Protein AF-A0A383CRP7-F1 (afdb_monomer_lite)

Secondary structure (DSSP, 8-state):
-TTT-HHHHHHHHHHTT--TT-TTHHHHHHHHHHHHHGGGHHHHTEEEEEEEGGGGGGHHHHHHHHHHHHT--HHHHHHHHHHHHHIIIIIEESS-EEEEEEEEEETTS-EEEEEEEEETTTTEEEEEEEEGGG-S-SSSS--SEEE-S---S--EETTSGGGHHHHHHHHHHHHS-HHHHHHHHHH----SSSS--GGG--HHHHHHHHHHHTTS---SHHHHHHSTT--HHHHHHH-

Organism: NCBI:txid408172

Structure (mmCIF, N/CA/C/O backbone):
data_AF-A0A383CRP7-F1
#
_entry.id   AF-A0A383CRP7-F1
#
loop_
_atom_site.group_PDB
_atom_site.id
_atom_site.type_symbol
_atom_site.label_atom_id
_atom_site.label_alt_id
_atom_site.label_comp_id
_atom_site.label_asym_id
_atom_site.label_entity_id
_atom_site.label_seq_id
_atom_site.pdbx_PDB_ins_code
_atom_site.Cartn_x
_atom_site.Cartn_y
_atom_site.Cartn_z
_atom_site.occupancy
_atom_site.B_iso_or_equiv
_atom_site.auth_seq_id
_atom_site.auth_comp_id
_atom_site.auth_asym_id
_atom_site.auth_atom_id
_atom_site.pdbx_PDB_model_num
ATOM 1 N N . THR A 1 1 ? -13.580 6.942 7.558 1.00 66.12 1 THR A N 1
ATOM 2 C CA . THR A 1 1 ? -13.333 8.342 7.141 1.00 66.12 1 THR A CA 1
ATOM 3 C C . THR A 1 1 ? -12.353 9.116 8.023 1.00 66.12 1 THR A C 1
ATOM 5 O O . THR A 1 1 ? -11.411 9.675 7.485 1.00 66.12 1 THR A O 1
ATOM 8 N N . ARG A 1 2 ? -12.503 9.197 9.358 1.00 89.88 2 ARG A N 1
ATOM 9 C CA . ARG A 1 2 ? -11.605 10.048 10.184 1.00 89.88 2 ARG A CA 1
ATOM 10 C C . ARG A 1 2 ? -10.168 9.531 10.313 1.00 89.88 2 ARG A C 1
ATOM 12 O O . ARG A 1 2 ? -9.229 10.291 10.138 1.00 89.88 2 ARG A O 1
ATOM 19 N N . MET A 1 3 ? -9.982 8.236 10.577 1.00 90.69 3 MET A N 1
ATOM 20 C CA . MET A 1 3 ? -8.638 7.646 10.721 1.00 90.69 3 MET A CA 1
ATOM 21 C C . MET A 1 3 ? -7.833 7.649 9.409 1.00 90.69 3 MET A C 1
ATOM 23 O O . MET A 1 3 ? -6.605 7.622 9.437 1.00 90.69 3 MET A O 1
ATOM 27 N N . SER A 1 4 ? -8.516 7.674 8.263 1.00 92.25 4 SER A N 1
ATOM 28 C CA . SER A 1 4 ? -7.892 7.756 6.940 1.00 92.25 4 SER A CA 1
ATOM 29 C C . SER A 1 4 ? -7.471 9.176 6.561 1.00 92.25 4 SER A C 1
ATOM 31 O O . SER A 1 4 ? -6.706 9.332 5.617 1.00 92.25 4 SER A O 1
ATOM 33 N N . ASP A 1 5 ? -7.938 10.200 7.277 1.00 93.56 5 ASP A N 1
ATOM 34 C CA . ASP A 1 5 ? -7.481 11.574 7.087 1.00 93.56 5 ASP A CA 1
ATOM 35 C C . ASP A 1 5 ? -6.139 11.773 7.820 1.00 93.56 5 ASP A C 1
ATOM 37 O O . ASP A 1 5 ? -6.065 11.589 9.045 1.00 93.56 5 A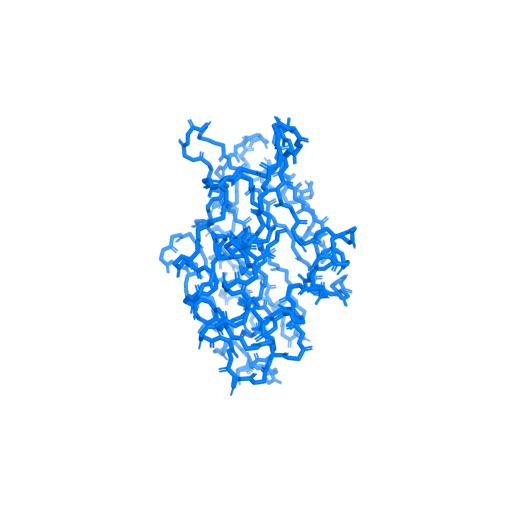SP A O 1
ATOM 41 N N . PRO A 1 6 ? -5.056 12.132 7.108 1.00 91.94 6 PRO A N 1
ATOM 42 C CA . PRO A 1 6 ? -3.750 12.267 7.736 1.00 91.94 6 PRO A CA 1
ATOM 43 C C . PRO A 1 6 ? -3.678 13.379 8.789 1.00 91.94 6 PRO A C 1
ATOM 45 O O . PRO A 1 6 ? -2.978 13.205 9.788 1.00 91.94 6 PRO A O 1
ATOM 48 N N . SER A 1 7 ? -4.390 14.491 8.590 1.00 92.00 7 SER A N 1
ATOM 49 C CA . SER A 1 7 ? -4.406 15.641 9.500 1.00 92.00 7 SER A CA 1
ATOM 50 C C . SER A 1 7 ? -5.181 15.320 10.771 1.00 92.00 7 SER A C 1
ATOM 52 O O . SER A 1 7 ? -4.713 15.599 11.875 1.00 92.00 7 SER A O 1
ATOM 54 N N . TRP A 1 8 ? -6.331 14.657 10.641 1.00 94.31 8 TRP A N 1
ATOM 55 C CA . TRP A 1 8 ? -7.119 14.194 11.777 1.00 94.31 8 TRP A CA 1
ATOM 56 C C . TRP A 1 8 ? -6.341 13.168 12.606 1.00 94.31 8 TRP A C 1
ATOM 58 O O . TRP A 1 8 ? -6.269 13.290 13.830 1.00 94.31 8 TRP A O 1
ATOM 68 N N . PHE A 1 9 ? -5.697 12.191 11.955 1.00 94.38 9 PHE A N 1
ATOM 69 C CA . PHE A 1 9 ? -4.860 11.211 12.649 1.00 94.38 9 PHE A CA 1
ATOM 70 C C . PHE A 1 9 ? -3.686 11.886 13.376 1.00 94.38 9 PHE A C 1
ATOM 72 O O . PHE A 1 9 ? -3.339 11.502 14.496 1.00 94.38 9 PHE A O 1
ATOM 79 N N . GLN A 1 10 ? -3.099 12.921 12.769 1.00 92.62 10 GLN A N 1
ATOM 80 C CA . GLN A 1 10 ? -2.031 13.695 13.393 1.00 92.62 10 GLN A CA 1
ATOM 81 C C . GLN A 1 10 ? -2.521 14.468 14.621 1.00 92.62 10 GLN A C 1
ATOM 83 O O . GLN A 1 10 ? -1.887 14.407 15.676 1.00 92.62 10 GLN A O 1
ATOM 88 N N . ALA A 1 11 ? -3.678 15.122 14.513 1.00 93.75 11 ALA A N 1
ATOM 89 C CA . ALA A 1 11 ? -4.316 15.826 15.618 1.00 93.75 11 ALA A CA 1
ATOM 90 C C . ALA A 1 11 ? -4.662 14.877 16.777 1.00 93.75 11 ALA A C 1
ATOM 92 O O . ALA A 1 11 ? -4.391 15.205 17.933 1.00 93.75 11 ALA A O 1
ATOM 93 N N . LEU A 1 12 ? -5.171 13.671 16.485 1.00 93.88 12 LEU A N 1
ATOM 94 C CA . LEU A 1 12 ? -5.392 12.631 17.496 1.00 93.88 12 LEU A CA 1
ATOM 95 C C . LEU A 1 12 ? -4.086 12.274 18.222 1.00 93.88 12 LEU A C 1
ATOM 97 O O . LEU A 1 12 ? -4.074 12.142 19.445 1.00 93.88 12 LEU A O 1
ATOM 101 N N . GLY A 1 13 ? -2.981 12.157 17.481 1.00 94.06 13 GLY A N 1
ATOM 102 C CA . GLY A 1 13 ? -1.651 11.966 18.055 1.00 94.06 13 GLY A CA 1
ATOM 103 C C . GLY A 1 13 ? -1.254 13.084 19.016 1.00 94.06 13 GLY A C 1
ATOM 104 O O . GLY A 1 13 ? -0.798 12.802 20.124 1.00 94.06 13 GLY A O 1
ATOM 105 N N . SER A 1 14 ? -1.470 14.341 18.628 1.00 93.94 14 SER A N 1
ATOM 106 C CA . SER A 1 14 ? -1.177 15.497 19.480 1.00 93.94 14 SER A CA 1
ATOM 107 C C . SER A 1 14 ? -2.020 15.540 20.749 1.00 93.94 14 SER A C 1
ATOM 109 O O . SER A 1 14 ? -1.476 15.774 21.826 1.00 93.94 14 SER A O 1
ATOM 111 N N . VAL A 1 15 ? -3.313 15.220 20.661 1.00 93.62 15 VAL A N 1
ATOM 112 C CA . VAL A 1 15 ? -4.190 15.091 21.839 1.00 93.62 15 VAL A CA 1
ATOM 113 C C . VAL A 1 15 ? -3.732 13.951 22.755 1.00 93.62 15 VAL A C 1
ATOM 115 O O . VAL A 1 15 ? -3.803 14.074 23.975 1.00 93.62 15 VAL A O 1
ATOM 118 N N . ALA A 1 16 ? -3.191 12.868 22.193 1.00 91.12 16 ALA A N 1
ATOM 119 C CA . ALA A 1 16 ? -2.603 11.764 22.950 1.00 91.12 16 ALA A CA 1
ATOM 120 C C . ALA A 1 16 ? -1.214 12.082 23.555 1.00 91.12 16 ALA A C 1
ATOM 122 O O . ALA A 1 16 ? -0.574 11.188 24.110 1.00 91.12 16 ALA A O 1
ATOM 123 N N . GLY A 1 17 ? -0.737 13.329 23.451 1.00 91.75 17 GLY A N 1
ATOM 124 C CA . GLY A 1 17 ? 0.529 13.789 24.030 1.00 91.75 17 GLY A CA 1
ATOM 125 C C . GLY A 1 17 ? 1.753 13.610 23.126 1.00 91.75 17 GLY A C 1
ATOM 126 O O . GLY A 1 17 ? 2.881 13.789 23.583 1.00 91.75 17 GLY A O 1
ATOM 127 N N . MET A 1 18 ? 1.566 13.263 21.849 1.00 93.62 18 MET A N 1
ATOM 128 C CA . MET A 1 18 ? 2.667 13.168 20.889 1.00 93.62 18 MET A CA 1
ATOM 129 C C . MET A 1 18 ? 2.994 14.531 20.270 1.00 93.62 18 MET A C 1
ATOM 131 O O . MET A 1 18 ? 2.114 15.322 19.940 1.00 93.62 18 MET A O 1
ATOM 135 N N . GLN A 1 19 ? 4.273 14.785 20.003 1.00 88.31 19 GLN A N 1
ATOM 136 C CA . GLN A 1 19 ? 4.667 15.946 19.204 1.00 88.31 19 GLN A CA 1
ATOM 137 C C . GLN A 1 19 ? 4.148 15.819 17.764 1.00 88.31 19 GLN A C 1
ATOM 139 O O . GLN A 1 19 ? 4.263 14.754 17.153 1.00 88.31 19 GLN A O 1
ATOM 144 N N . TYR A 1 20 ? 3.630 16.922 17.211 1.00 82.31 20 TYR A N 1
ATOM 145 C CA . TYR A 1 20 ? 2.991 16.946 15.890 1.00 82.31 20 TYR A CA 1
ATOM 146 C C . TYR A 1 20 ? 3.913 16.468 14.754 1.00 82.31 20 TYR A C 1
ATOM 148 O O . TYR A 1 20 ? 3.444 15.795 13.854 1.00 82.31 20 TYR A O 1
ATOM 156 N N . ASN A 1 21 ? 5.226 16.700 14.817 1.00 79.75 21 ASN A N 1
ATOM 157 C CA . ASN A 1 21 ? 6.163 16.249 13.771 1.00 79.75 21 ASN A CA 1
ATOM 158 C C . ASN A 1 21 ? 6.871 14.923 14.112 1.00 79.75 21 ASN A C 1
ATOM 160 O O . ASN A 1 21 ? 7.901 14.583 13.532 1.00 79.75 21 ASN A O 1
ATOM 164 N N . SER A 1 22 ? 6.377 14.167 15.098 1.00 84.75 22 SER A N 1
ATOM 165 C CA . SER A 1 22 ? 7.034 12.926 15.505 1.00 84.75 22 SER A CA 1
ATOM 166 C C . SER A 1 22 ? 6.660 11.760 14.591 1.00 84.75 22 SER A C 1
ATOM 168 O O . SER A 1 22 ? 5.506 11.331 14.529 1.00 84.75 22 SER A O 1
ATOM 170 N N . SER A 1 23 ? 7.669 11.135 13.981 1.00 79.69 23 SER A N 1
ATOM 171 C CA . SER A 1 23 ? 7.510 9.877 13.236 1.00 79.69 23 SER A CA 1
ATOM 172 C C . SER A 1 23 ? 7.006 8.714 14.107 1.00 79.69 23 SER A C 1
ATOM 174 O O . SER A 1 23 ? 6.523 7.707 13.585 1.00 79.69 23 SER A O 1
ATOM 176 N N . GLY A 1 24 ? 7.079 8.840 15.437 1.00 87.75 24 GLY A N 1
ATOM 177 C CA . GLY A 1 24 ? 6.569 7.860 16.394 1.00 87.75 24 GLY A CA 1
ATOM 178 C C . GLY A 1 24 ? 5.047 7.861 16.568 1.00 87.75 24 GLY A C 1
ATOM 179 O O . GLY A 1 24 ? 4.526 6.912 17.155 1.00 87.75 24 GLY A O 1
ATOM 180 N N . VAL A 1 25 ? 4.332 8.874 16.057 1.00 92.12 25 VAL A N 1
ATOM 181 C CA . VAL A 1 25 ? 2.882 9.062 16.276 1.00 92.12 25 VAL A CA 1
ATOM 182 C C . VAL A 1 25 ? 2.085 7.835 15.858 1.00 92.12 25 VAL A C 1
ATOM 184 O O . VAL A 1 25 ? 1.316 7.311 16.658 1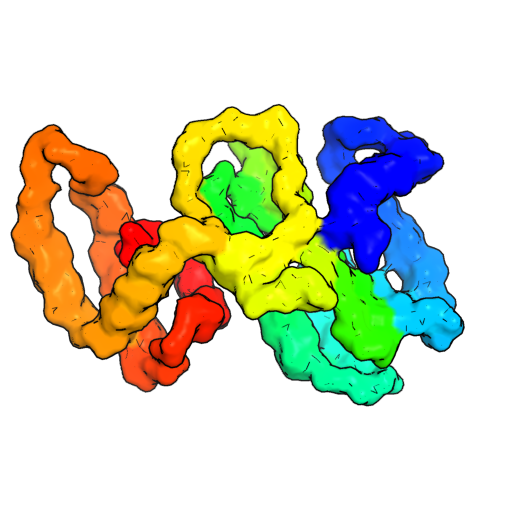.00 92.12 25 VAL A O 1
ATOM 187 N N . THR A 1 26 ? 2.327 7.304 14.660 1.00 92.38 26 THR A N 1
ATOM 188 C CA . THR A 1 26 ? 1.601 6.134 14.149 1.00 92.38 26 THR A CA 1
ATOM 189 C C . THR A 1 26 ? 1.736 4.924 15.069 1.00 92.38 26 THR A C 1
ATOM 191 O O . THR A 1 26 ? 0.739 4.298 15.419 1.00 92.38 26 THR A O 1
ATOM 194 N N . ALA A 1 27 ? 2.962 4.627 15.515 1.00 91.31 27 ALA A N 1
ATOM 195 C CA . ALA A 1 27 ? 3.230 3.487 16.387 1.00 91.31 27 ALA A CA 1
ATOM 196 C C . ALA A 1 27 ? 2.608 3.671 17.778 1.00 91.31 27 ALA A C 1
ATOM 198 O O . ALA A 1 27 ? 2.034 2.731 18.325 1.00 91.31 27 ALA A O 1
ATOM 199 N N . ALA A 1 28 ? 2.729 4.873 18.348 1.00 92.56 28 ALA A N 1
ATOM 200 C CA . ALA A 1 28 ? 2.222 5.184 19.678 1.00 92.56 28 ALA A CA 1
ATOM 201 C C . ALA A 1 28 ? 0.687 5.168 19.717 1.00 92.56 28 ALA A C 1
ATOM 203 O O . ALA A 1 28 ? 0.102 4.497 20.574 1.00 92.56 28 ALA A O 1
ATOM 204 N N . VAL A 1 29 ? 0.045 5.847 18.761 1.00 94.25 29 VAL A N 1
ATOM 205 C CA . VAL A 1 29 ? -1.415 5.942 18.660 1.00 94.25 29 VAL A CA 1
ATOM 206 C C . VAL A 1 29 ? -2.004 4.572 18.353 1.00 94.25 29 VAL A C 1
ATOM 208 O O . VAL A 1 29 ? -2.739 4.037 19.179 1.00 94.25 29 VAL A O 1
ATOM 211 N N . LEU A 1 30 ? -1.642 3.936 17.234 1.00 94.62 30 LEU A N 1
ATOM 212 C CA . LEU A 1 30 ? -2.266 2.665 16.841 1.00 94.62 30 LEU A CA 1
ATOM 213 C C . LEU A 1 30 ? -1.895 1.525 17.789 1.00 94.62 30 LEU A C 1
ATOM 215 O O . LEU A 1 30 ? -2.739 0.684 18.092 1.00 94.62 30 LEU A O 1
ATOM 219 N N . GLY A 1 31 ? -0.680 1.530 18.343 1.00 92.62 31 GLY A N 1
ATOM 220 C CA . GLY A 1 31 ? -0.277 0.569 19.366 1.00 92.62 31 GLY A CA 1
ATOM 221 C C . GLY A 1 31 ? -1.072 0.695 20.669 1.00 92.62 31 GLY A C 1
ATOM 222 O O . GLY A 1 31 ? -1.246 -0.303 21.372 1.00 92.62 31 GLY A O 1
ATOM 223 N N . SER A 1 32 ? -1.556 1.891 21.013 1.00 92.75 32 SER A N 1
ATOM 224 C CA . SER A 1 32 ? -2.362 2.132 22.220 1.00 92.75 32 SER A CA 1
ATOM 225 C C . SER A 1 32 ? -3.851 1.926 21.966 1.00 92.75 32 SER A C 1
ATOM 227 O O . SER A 1 32 ? -4.489 1.181 22.707 1.00 92.75 32 SER A O 1
ATOM 229 N N . VAL A 1 33 ? -4.379 2.501 20.882 1.00 93.38 33 VAL A N 1
ATOM 230 C CA . VAL A 1 33 ? -5.788 2.380 20.484 1.00 93.38 33 VAL A CA 1
ATOM 231 C C . VAL A 1 33 ? -6.145 0.913 20.248 1.00 93.38 33 VAL A C 1
ATOM 233 O O . VAL A 1 33 ? -7.113 0.431 20.826 1.00 93.38 33 VAL A O 1
ATOM 236 N N . ARG A 1 34 ? -5.311 0.147 19.530 1.00 94.94 34 ARG A N 1
ATOM 237 C CA . ARG A 1 34 ? -5.534 -1.293 19.307 1.00 94.94 34 ARG A CA 1
ATOM 238 C C . ARG A 1 34 ? -5.745 -2.081 20.599 1.00 94.94 34 ARG A C 1
ATOM 240 O O . ARG A 1 34 ? -6.616 -2.941 20.654 1.00 94.94 34 ARG A O 1
ATOM 247 N N . ARG A 1 35 ? -4.952 -1.809 21.640 1.00 93.94 35 ARG A N 1
ATOM 248 C CA . ARG A 1 35 ? -5.040 -2.524 22.927 1.00 93.94 35 ARG A CA 1
ATOM 249 C C . ARG A 1 35 ? -6.339 -2.243 23.682 1.00 93.94 35 ARG A C 1
ATOM 251 O O . ARG A 1 35 ? -6.683 -3.023 24.562 1.00 93.94 35 ARG A O 1
ATOM 258 N N . LYS A 1 36 ? -7.022 -1.139 23.372 1.00 93.94 36 LYS A N 1
ATOM 259 C CA . LYS A 1 36 ? -8.279 -0.735 24.012 1.00 93.94 36 LYS A CA 1
ATOM 260 C C . LYS A 1 36 ? -9.506 -1.050 23.163 1.00 93.94 36 LYS A C 1
ATOM 262 O O . LYS A 1 36 ? -10.494 -1.497 23.723 1.00 93.94 36 LYS A O 1
ATOM 267 N N . ILE A 1 37 ? -9.414 -0.891 21.844 1.00 94.94 37 ILE A N 1
ATOM 268 C CA . ILE A 1 37 ? -10.514 -1.166 20.913 1.00 94.94 37 ILE A CA 1
ATOM 269 C C . ILE A 1 37 ? -10.710 -2.667 20.706 1.00 94.94 37 ILE A C 1
ATOM 271 O O . ILE A 1 37 ? -11.829 -3.145 20.830 1.00 94.94 37 ILE A O 1
ATOM 275 N N . ASN A 1 38 ? -9.642 -3.441 20.471 1.00 96.94 38 ASN A N 1
ATOM 276 C CA . ASN A 1 38 ? -9.802 -4.859 20.130 1.00 96.94 38 ASN A CA 1
ATOM 277 C C . ASN A 1 38 ? -10.517 -5.705 21.211 1.00 96.94 38 ASN A C 1
ATOM 279 O O . ASN A 1 38 ? -11.277 -6.590 20.825 1.00 96.94 38 ASN A O 1
ATOM 283 N N . PRO A 1 39 ? -10.334 -5.475 22.532 1.00 97.38 39 PRO A N 1
ATOM 284 C CA . PRO A 1 39 ? -11.131 -6.154 23.561 1.00 97.38 39 PRO A CA 1
ATOM 285 C C . PRO A 1 39 ? -12.643 -5.900 23.477 1.00 97.38 39 PRO A C 1
ATOM 287 O O . PRO A 1 39 ? -13.411 -6.744 23.920 1.00 97.38 39 PRO A O 1
ATOM 290 N N . MET A 1 40 ? -13.060 -4.768 22.903 1.00 96.94 40 MET A N 1
ATOM 291 C CA . MET A 1 40 ? -14.460 -4.356 22.735 1.00 96.94 40 MET A CA 1
ATOM 292 C C . MET A 1 40 ? -14.905 -4.424 21.264 1.00 96.94 40 MET A C 1
ATOM 294 O O . MET A 1 40 ? -15.924 -3.848 20.893 1.00 96.94 40 MET A O 1
ATOM 298 N N . ALA A 1 41 ? -14.147 -5.110 20.400 1.00 96.25 41 ALA A N 1
ATOM 299 C CA . ALA A 1 41 ? -14.370 -5.080 18.954 1.00 96.25 41 ALA A CA 1
ATOM 300 C C . ALA A 1 41 ? -15.762 -5.577 18.542 1.00 96.25 41 ALA A C 1
ATOM 302 O O . ALA A 1 41 ? -16.324 -5.047 17.596 1.00 96.25 41 ALA A O 1
ATOM 303 N N . ASN A 1 42 ? -16.333 -6.543 19.272 1.00 93.69 42 ASN A N 1
ATOM 304 C CA . ASN A 1 42 ? -17.677 -7.064 18.988 1.00 93.69 42 ASN A CA 1
ATOM 305 C C . ASN A 1 42 ? -18.784 -6.035 19.257 1.00 93.69 42 ASN A C 1
ATOM 307 O O . ASN A 1 42 ? -19.843 -6.119 18.657 1.00 93.69 42 ASN A O 1
ATOM 311 N N . GLU A 1 43 ? -18.564 -5.120 20.203 1.00 96.06 43 GLU A N 1
ATOM 312 C CA . GLU A 1 43 ? -19.533 -4.072 20.547 1.00 96.06 43 GLU A CA 1
ATOM 313 C C . GLU A 1 43 ? -19.385 -2.864 19.621 1.00 96.06 43 GLU A C 1
ATOM 315 O O . GLU A 1 43 ? -20.361 -2.195 19.302 1.00 96.06 43 GLU A O 1
ATOM 320 N N . LEU A 1 44 ? -18.148 -2.572 19.212 1.00 95.75 44 LEU A N 1
ATOM 321 C CA . LEU A 1 44 ? -17.812 -1.405 18.398 1.00 95.75 44 LEU A CA 1
ATOM 322 C C . LEU A 1 44 ? -17.851 -1.675 16.891 1.00 95.75 44 LEU A C 1
ATOM 324 O O . LEU A 1 44 ? -17.755 -0.721 16.124 1.00 95.75 44 LEU A O 1
ATOM 328 N N . GLY A 1 45 ? -17.882 -2.943 16.478 1.00 96.44 45 GLY A N 1
ATOM 329 C CA . GLY A 1 45 ? -17.767 -3.354 15.080 1.00 96.44 45 GLY A CA 1
ATOM 330 C C . GLY A 1 45 ? -16.425 -2.995 14.440 1.00 96.44 45 GLY A C 1
ATOM 331 O O . GLY A 1 45 ? -16.341 -2.860 13.229 1.00 96.44 45 GLY A O 1
ATOM 332 N N . LEU A 1 46 ? -15.358 -2.782 15.225 1.00 96.50 46 LEU A N 1
ATOM 333 C CA . LEU A 1 46 ? -14.069 -2.281 14.729 1.00 96.50 46 LEU A CA 1
ATOM 334 C C . LEU A 1 46 ? -12.885 -3.115 15.215 1.00 96.50 46 LEU A C 1
ATOM 336 O O . LEU A 1 46 ? -12.685 -3.332 16.413 1.00 96.50 46 LEU A O 1
ATOM 340 N N . TYR A 1 47 ? -12.023 -3.484 14.272 1.00 97.56 47 TYR A N 1
ATOM 341 C CA . TYR A 1 47 ? -10.869 -4.345 14.489 1.00 97.56 47 TYR A CA 1
ATOM 342 C C . TYR A 1 47 ? -9.589 -3.662 14.006 1.00 97.56 47 TYR A C 1
ATOM 344 O O . TYR A 1 47 ? -9.472 -3.300 12.839 1.00 97.56 47 TYR A O 1
ATOM 352 N N . ILE A 1 48 ? -8.589 -3.514 14.884 1.00 97.38 48 ILE A N 1
ATOM 353 C CA . ILE A 1 48 ? -7.277 -2.963 14.509 1.00 97.38 48 ILE A CA 1
ATOM 354 C C . ILE A 1 48 ? -6.253 -4.096 14.386 1.00 97.38 48 ILE A C 1
ATOM 356 O O . ILE A 1 48 ? -5.892 -4.765 15.364 1.00 97.38 48 ILE A O 1
ATOM 360 N N . LEU A 1 49 ? -5.763 -4.289 13.167 1.00 97.50 49 LEU A N 1
ATOM 361 C CA . LEU A 1 49 ? -4.950 -5.413 12.711 1.00 97.50 49 LEU A CA 1
ATOM 362 C C . LEU A 1 49 ? -3.562 -4.931 12.260 1.00 97.50 49 LEU A C 1
ATOM 364 O O . LEU A 1 49 ? -3.322 -3.738 12.071 1.00 97.50 49 LEU A O 1
ATOM 368 N N . GLY A 1 50 ? -2.619 -5.860 12.113 1.00 96.88 50 GLY A N 1
ATOM 369 C CA . GLY A 1 50 ? -1.237 -5.570 11.737 1.00 96.88 50 GLY A CA 1
ATOM 370 C C . GLY A 1 50 ? -0.380 -5.051 12.895 1.00 96.88 50 GLY A C 1
ATOM 371 O O . GLY A 1 50 ? -0.533 -5.458 14.052 1.00 96.88 50 GLY A O 1
ATOM 372 N N . GLY A 1 51 ? 0.584 -4.185 12.595 1.00 95.81 51 GLY A N 1
ATOM 373 C CA . GLY A 1 51 ? 1.467 -3.560 13.571 1.00 95.81 51 GLY A CA 1
ATOM 374 C C . GLY A 1 51 ? 2.791 -3.068 12.987 1.00 95.81 51 GLY A C 1
ATOM 375 O O . GLY A 1 51 ? 2.980 -2.956 11.776 1.00 95.81 51 GLY A O 1
ATOM 376 N N . LYS A 1 52 ? 3.754 -2.824 13.879 1.00 94.56 52 LYS A N 1
ATOM 377 C CA . LYS A 1 52 ? 5.143 -2.484 13.539 1.00 94.56 52 LYS A CA 1
ATOM 378 C C . LYS A 1 52 ? 6.007 -3.738 13.344 1.00 94.56 52 LYS A C 1
ATOM 380 O O . LYS A 1 52 ? 5.885 -4.722 14.078 1.00 94.56 52 LYS A O 1
ATOM 385 N N . GLY A 1 53 ? 6.926 -3.688 12.382 1.00 92.69 53 GLY A N 1
ATOM 386 C CA . GLY A 1 53 ? 7.919 -4.731 12.123 1.00 92.69 53 GLY A CA 1
ATOM 387 C C . GLY A 1 53 ? 7.274 -6.070 11.770 1.00 92.69 53 GLY A C 1
ATOM 388 O O . GLY A 1 53 ? 6.434 -6.152 10.880 1.00 92.69 53 GLY A O 1
ATOM 389 N N . LYS A 1 54 ? 7.629 -7.138 12.497 1.00 91.56 54 LYS A N 1
ATOM 390 C CA . LYS A 1 54 ? 7.086 -8.489 12.259 1.00 91.56 54 LYS A CA 1
ATOM 391 C C . LYS A 1 54 ? 5.558 -8.563 12.377 1.00 91.56 54 LYS A C 1
ATOM 393 O O . LYS A 1 54 ? 4.952 -9.426 11.752 1.00 91.56 54 LYS A O 1
ATOM 398 N N . ALA A 1 55 ? 4.932 -7.676 13.154 1.00 93.12 55 ALA A N 1
ATOM 399 C CA . ALA A 1 55 ? 3.478 -7.647 13.292 1.00 93.12 55 ALA A CA 1
ATOM 400 C C . ALA A 1 55 ? 2.765 -7.149 12.021 1.00 93.12 55 ALA A C 1
ATOM 402 O O . ALA A 1 55 ? 1.647 -7.584 11.771 1.00 93.12 55 ALA A O 1
ATOM 403 N N . ALA A 1 56 ? 3.418 -6.322 11.194 1.00 93.25 56 ALA A N 1
ATOM 404 C CA . ALA A 1 56 ? 2.875 -5.863 9.911 1.00 93.25 56 ALA A CA 1
ATOM 405 C C . ALA A 1 56 ? 2.518 -7.043 8.989 1.00 93.25 56 ALA A C 1
ATOM 407 O O . ALA A 1 56 ? 1.487 -7.038 8.327 1.00 93.25 56 ALA A O 1
ATOM 408 N N . TRP A 1 57 ? 3.343 -8.094 9.006 1.00 92.88 57 TRP A N 1
ATOM 409 C CA . TRP A 1 57 ? 3.170 -9.297 8.186 1.00 92.88 57 TRP A CA 1
ATOM 410 C C . TRP A 1 57 ? 2.034 -10.211 8.648 1.00 92.88 57 TRP A C 1
ATOM 412 O O . TRP A 1 57 ? 1.671 -11.136 7.931 1.00 92.88 57 TRP A O 1
ATOM 422 N N . ARG A 1 58 ? 1.480 -9.978 9.843 1.00 95.88 58 ARG A N 1
ATOM 423 C CA . ARG A 1 58 ? 0.358 -10.764 10.368 1.00 95.88 58 ARG A CA 1
ATOM 424 C C . ARG A 1 58 ? -0.997 -10.238 9.900 1.00 95.88 58 ARG A C 1
ATOM 426 O O . ARG A 1 58 ? -1.975 -10.944 10.104 1.00 95.88 58 ARG A O 1
ATOM 433 N N . ALA A 1 59 ? -1.056 -9.046 9.296 1.00 96.44 59 ALA A N 1
ATOM 434 C CA . ALA A 1 59 ? -2.317 -8.408 8.921 1.00 96.44 59 ALA A CA 1
ATOM 435 C C . ALA A 1 59 ? -3.216 -9.302 8.042 1.00 96.44 59 ALA A C 1
ATOM 437 O O . ALA A 1 59 ? -4.356 -9.482 8.452 1.00 96.44 59 ALA A O 1
ATOM 438 N N . PRO A 1 60 ? -2.735 -9.958 6.961 1.00 97.38 60 PRO A N 1
ATOM 439 C CA . PRO A 1 60 ? -3.581 -10.839 6.144 1.00 97.38 60 PRO A CA 1
ATOM 440 C C . PRO A 1 60 ? -4.260 -11.952 6.951 1.00 97.38 60 PRO A C 1
ATOM 442 O O . PRO A 1 60 ? -5.477 -12.035 6.994 1.00 97.38 60 PRO A O 1
ATOM 445 N N . ARG A 1 61 ? -3.481 -12.712 7.729 1.00 98.06 61 ARG A N 1
ATOM 446 C CA . ARG A 1 61 ? -4.023 -13.773 8.591 1.00 98.06 61 ARG A CA 1
ATOM 447 C C . ARG A 1 61 ? -5.016 -13.248 9.631 1.00 98.06 61 ARG A C 1
ATOM 449 O O . ARG A 1 61 ? -5.934 -13.948 10.031 1.00 98.06 61 ARG A O 1
ATOM 456 N N . GLN A 1 62 ? -4.790 -12.042 10.147 1.00 98.00 62 GLN A N 1
ATOM 457 C CA . GLN A 1 62 ? -5.710 -11.432 11.104 1.00 98.00 62 GLN A CA 1
ATOM 458 C C . GLN A 1 62 ? -7.006 -10.959 10.436 1.00 98.00 62 GLN A C 1
ATOM 460 O O . GLN A 1 62 ? -8.037 -10.975 11.096 1.00 98.00 62 GLN A O 1
ATOM 465 N N . ILE A 1 63 ? -6.945 -10.544 9.169 1.00 98.44 63 ILE A N 1
ATOM 466 C CA . ILE A 1 63 ? -8.117 -10.197 8.361 1.00 98.44 63 ILE A CA 1
ATOM 467 C C . ILE A 1 63 ? -8.962 -11.446 8.127 1.00 98.44 63 ILE A C 1
ATOM 469 O O . ILE A 1 63 ? -10.135 -11.408 8.467 1.00 98.44 63 ILE A O 1
ATOM 473 N N . GLU A 1 64 ? -8.361 -12.554 7.679 1.00 98.25 64 GLU A N 1
ATOM 474 C CA . GLU A 1 64 ? -9.051 -13.847 7.494 1.00 98.25 64 GLU A CA 1
ATOM 475 C C . GLU A 1 64 ? -9.818 -14.250 8.761 1.00 98.25 64 GLU A C 1
ATOM 477 O O . GLU A 1 64 ? -11.022 -14.464 8.734 1.00 98.25 64 GLU A O 1
ATOM 482 N N . GLN A 1 65 ? -9.143 -14.224 9.914 1.00 97.88 65 GLN A N 1
ATOM 483 C CA . GLN A 1 65 ? -9.750 -14.580 11.202 1.00 97.88 65 GLN A CA 1
ATOM 484 C C . GLN A 1 65 ? -10.938 -13.697 11.600 1.00 97.88 65 GLN A C 1
ATOM 486 O O . GLN A 1 65 ? -11.843 -14.158 12.296 1.00 97.88 65 GLN A O 1
ATOM 491 N N . VAL A 1 66 ? -10.898 -12.409 11.252 1.00 97.75 66 VAL A N 1
ATOM 492 C CA . VAL A 1 66 ? -12.006 -11.489 11.526 1.00 97.75 66 VAL A CA 1
ATOM 493 C C . VAL A 1 66 ? -13.129 -11.728 10.524 1.00 97.75 66 VAL A C 1
ATOM 495 O O . VAL A 1 66 ? -14.272 -11.853 10.952 1.00 97.75 66 VAL A O 1
ATOM 498 N N . ALA A 1 67 ? -12.806 -11.856 9.237 1.00 97.94 67 ALA A N 1
ATOM 499 C CA . ALA A 1 67 ? -13.765 -12.098 8.168 1.00 97.94 67 ALA A CA 1
ATOM 500 C C . ALA A 1 67 ? -14.577 -13.379 8.411 1.00 97.94 67 ALA A C 1
ATOM 502 O O . ALA A 1 67 ? -15.804 -13.316 8.405 1.00 97.94 67 ALA A O 1
ATOM 503 N N . ASP A 1 68 ? -13.916 -14.482 8.781 1.00 97.69 68 ASP A N 1
ATOM 504 C CA . ASP A 1 68 ? -14.564 -15.748 9.157 1.00 97.69 68 ASP A CA 1
ATOM 505 C C . ASP A 1 68 ? -15.562 -15.576 10.310 1.00 97.69 68 ASP A C 1
ATOM 507 O O . ASP A 1 68 ? -16.607 -16.222 10.366 1.00 97.69 68 ASP A O 1
ATOM 511 N N . LYS A 1 69 ? -15.228 -14.706 11.268 1.00 96.25 69 LYS A N 1
ATOM 512 C CA . LYS A 1 69 ? -16.029 -14.492 12.473 1.00 96.25 69 LYS A CA 1
ATOM 513 C C . LYS A 1 69 ? -17.264 -13.632 12.211 1.00 96.25 69 LYS A C 1
ATOM 515 O O . LYS A 1 69 ? -18.287 -13.857 12.855 1.00 96.25 69 LYS A O 1
ATOM 520 N N . VAL A 1 70 ? -17.150 -12.627 11.346 1.00 96.38 70 VAL A N 1
ATOM 521 C CA . VAL A 1 70 ? -18.231 -11.665 11.069 1.00 96.38 70 VAL A CA 1
ATOM 522 C C . VAL A 1 70 ? -18.981 -11.946 9.763 1.00 96.38 70 VAL A C 1
ATOM 524 O O . VAL A 1 70 ? -19.988 -11.301 9.502 1.00 96.38 70 VAL A O 1
ATOM 527 N N . GLY A 1 71 ? -18.545 -12.937 8.978 1.00 96.94 71 GLY A N 1
ATOM 528 C CA . GLY A 1 71 ? -19.201 -13.346 7.734 1.00 96.94 71 GLY A CA 1
ATOM 529 C C . GLY A 1 71 ? -18.875 -12.452 6.534 1.00 96.94 71 GLY A C 1
ATOM 530 O O . GLY A 1 71 ? -19.752 -12.212 5.708 1.00 96.94 71 GLY A O 1
ATOM 531 N N . LEU A 1 72 ? -17.641 -11.949 6.447 1.00 97.75 72 LEU A N 1
ATOM 532 C CA . LEU A 1 72 ? -17.153 -11.147 5.317 1.00 97.75 72 LEU A CA 1
ATOM 533 C C . LEU A 1 72 ? -16.345 -11.997 4.328 1.00 97.75 72 LEU A C 1
ATOM 535 O O . LEU A 1 72 ? -15.837 -13.060 4.685 1.00 97.75 72 LEU A O 1
ATOM 539 N N . ASP A 1 73 ? -16.160 -11.489 3.108 1.00 97.75 73 ASP A N 1
ATOM 540 C CA . ASP A 1 73 ? -15.233 -12.073 2.135 1.00 97.75 73 ASP A CA 1
ATOM 541 C C . ASP A 1 73 ? -13.776 -11.825 2.570 1.00 97.75 73 ASP A C 1
ATOM 543 O O . ASP A 1 73 ? -13.212 -10.737 2.413 1.00 97.75 73 ASP A O 1
ATOM 547 N N . GLY A 1 74 ? -13.166 -12.841 3.183 1.00 97.62 74 GLY A N 1
ATOM 548 C CA . GLY A 1 74 ? -11.785 -12.773 3.651 1.00 97.62 74 GLY A CA 1
ATOM 549 C C . GLY A 1 74 ? -10.765 -12.678 2.517 1.00 97.62 74 GLY A C 1
ATOM 550 O O . GLY A 1 74 ? -9.757 -11.984 2.675 1.00 97.62 74 GLY A O 1
ATOM 551 N N . ASP A 1 75 ? -11.028 -13.316 1.377 1.00 97.81 75 ASP A N 1
ATOM 552 C CA . ASP A 1 75 ? -10.099 -13.370 0.249 1.00 97.81 75 ASP A CA 1
ATOM 553 C C . ASP A 1 75 ? -9.987 -11.998 -0.425 1.00 97.81 75 ASP A C 1
ATOM 555 O O . ASP A 1 75 ? -8.875 -11.518 -0.683 1.00 97.81 75 ASP A O 1
ATOM 559 N N . GLU A 1 76 ? -11.117 -11.312 -0.623 1.00 97.19 76 GLU A N 1
ATOM 560 C CA . GLU A 1 76 ? -11.142 -9.947 -1.157 1.00 97.19 76 GLU A CA 1
ATOM 561 C C . GLU A 1 76 ? -10.403 -8.968 -0.229 1.00 97.19 76 GLU A C 1
ATOM 563 O O . GLU A 1 76 ? -9.548 -8.190 -0.673 1.00 97.19 76 GLU A O 1
ATOM 568 N N . LEU A 1 77 ? -10.659 -9.035 1.082 1.00 98.12 77 LEU A N 1
ATOM 569 C CA . LEU A 1 77 ? -10.019 -8.156 2.065 1.00 98.12 77 LEU A CA 1
ATOM 570 C C . LEU A 1 77 ? -8.510 -8.418 2.185 1.00 98.12 77 LEU A C 1
ATOM 572 O O . LEU A 1 77 ? -7.712 -7.482 2.331 1.00 98.12 77 LEU A O 1
ATOM 576 N N . VAL A 1 78 ? -8.088 -9.682 2.103 1.00 98.19 78 VAL A N 1
ATOM 577 C CA . VAL A 1 78 ? -6.669 -10.049 2.058 1.00 98.19 78 VAL A CA 1
ATOM 578 C C . VAL A 1 78 ? -6.023 -9.536 0.778 1.00 98.19 78 VAL A C 1
ATOM 580 O O . VAL A 1 78 ? -4.937 -8.948 0.859 1.00 98.19 78 VAL A O 1
ATOM 583 N N . ARG A 1 79 ? -6.675 -9.701 -0.381 1.00 97.31 79 ARG A N 1
ATOM 584 C CA . ARG A 1 79 ? -6.198 -9.162 -1.663 1.00 97.31 79 ARG A CA 1
ATOM 585 C C . ARG A 1 79 ? -6.007 -7.652 -1.563 1.00 97.31 79 ARG A C 1
ATOM 587 O O . ARG A 1 79 ? -4.915 -7.171 -1.865 1.00 97.31 79 ARG A O 1
ATOM 594 N N . ALA A 1 80 ? -6.999 -6.925 -1.048 1.00 97.75 80 ALA A N 1
ATOM 595 C CA . ALA A 1 80 ? -6.918 -5.483 -0.831 1.00 97.75 80 ALA A CA 1
ATOM 596 C C . ALA A 1 80 ? -5.731 -5.108 0.075 1.00 97.75 80 ALA A C 1
ATOM 598 O O . ALA A 1 80 ? -4.903 -4.283 -0.306 1.00 97.75 80 ALA A O 1
ATOM 599 N N . CYS A 1 81 ? -5.574 -5.771 1.227 1.00 97.62 81 CYS A N 1
ATOM 600 C CA . CYS A 1 81 ? -4.460 -5.535 2.154 1.00 97.62 81 CYS A CA 1
ATOM 601 C C . CYS A 1 81 ? -3.077 -5.807 1.531 1.00 97.62 81 CYS A C 1
ATOM 603 O O . CYS A 1 81 ? -2.080 -5.177 1.906 1.00 97.62 81 CYS A O 1
ATOM 605 N N . GLN A 1 82 ? -2.973 -6.794 0.641 1.00 96.94 82 GLN A N 1
ATOM 606 C CA . GLN A 1 82 ? -1.725 -7.105 -0.050 1.00 96.94 82 GLN A CA 1
ATOM 607 C C . GLN A 1 82 ? -1.433 -6.093 -1.160 1.00 96.94 82 GLN A C 1
ATOM 609 O O . GLN A 1 82 ? -0.283 -5.658 -1.278 1.00 96.94 82 GLN A O 1
ATOM 614 N N . LEU A 1 83 ? -2.455 -5.693 -1.921 1.00 96.88 83 LEU A N 1
ATOM 615 C CA . LEU A 1 83 ? -2.350 -4.693 -2.980 1.00 96.88 83 LEU A CA 1
ATOM 616 C C . LEU A 1 83 ? -1.910 -3.344 -2.434 1.00 96.88 83 LEU A C 1
ATOM 618 O O . LEU A 1 83 ? -0.873 -2.851 -2.864 1.00 96.88 83 LEU A O 1
ATOM 622 N N . THR A 1 84 ? -2.602 -2.790 -1.436 1.00 97.00 84 THR A N 1
ATOM 623 C CA . THR A 1 84 ? -2.222 -1.505 -0.818 1.00 97.00 84 THR A CA 1
ATOM 624 C C . THR A 1 84 ? -0.767 -1.504 -0.361 1.00 97.00 84 THR A C 1
ATOM 626 O O . THR A 1 84 ? -0.027 -0.540 -0.549 1.00 97.00 84 THR A O 1
ATOM 629 N N . ARG A 1 85 ? -0.304 -2.611 0.224 1.00 95.94 85 ARG A N 1
ATOM 630 C CA . ARG A 1 85 ? 1.078 -2.745 0.678 1.00 95.94 85 ARG A CA 1
ATOM 631 C C . ARG A 1 85 ? 2.074 -2.805 -0.474 1.00 95.94 85 ARG A C 1
ATOM 633 O O . ARG A 1 85 ? 3.165 -2.252 -0.356 1.00 95.94 85 ARG A O 1
ATOM 640 N N . ARG A 1 86 ? 1.738 -3.498 -1.560 1.00 96.12 86 ARG A N 1
ATOM 641 C CA . ARG A 1 86 ? 2.589 -3.569 -2.753 1.00 96.12 86 ARG A CA 1
ATOM 642 C C . ARG A 1 86 ? 2.603 -2.247 -3.508 1.00 96.12 86 ARG A C 1
ATOM 644 O O . ARG A 1 86 ? 3.671 -1.861 -3.962 1.00 96.12 86 ARG A O 1
ATOM 651 N N . VAL A 1 87 ? 1.483 -1.532 -3.571 1.00 96.50 87 VAL A N 1
ATOM 652 C CA . VAL A 1 87 ? 1.386 -0.184 -4.141 1.00 96.50 87 VAL A CA 1
ATOM 653 C C . VAL A 1 87 ? 2.323 0.766 -3.396 1.00 96.50 87 VAL A C 1
ATOM 655 O O . VAL A 1 87 ? 3.264 1.287 -3.992 1.00 96.50 87 VAL A O 1
ATOM 658 N N . ASP A 1 88 ? 2.155 0.889 -2.078 1.00 95.81 88 ASP A N 1
ATOM 659 C CA . ASP A 1 88 ? 2.954 1.799 -1.243 1.00 95.81 88 ASP A CA 1
ATOM 660 C C . ASP A 1 88 ? 4.449 1.451 -1.244 1.00 95.81 88 ASP A C 1
ATOM 662 O O . ASP A 1 88 ? 5.291 2.330 -1.088 1.00 95.81 88 ASP A O 1
ATOM 666 N N . GLN A 1 89 ? 4.793 0.167 -1.391 1.00 94.81 89 GLN A N 1
ATOM 667 C CA . GLN A 1 89 ? 6.182 -0.292 -1.374 1.00 94.81 89 GLN A CA 1
ATOM 668 C C . GLN A 1 89 ? 6.862 -0.245 -2.747 1.00 94.81 89 GLN A C 1
ATOM 670 O O . GLN A 1 89 ? 8.080 -0.063 -2.797 1.00 94.81 89 GLN A O 1
ATOM 675 N N . ASN A 1 90 ? 6.125 -0.487 -3.836 1.00 95.12 90 ASN A N 1
ATOM 676 C CA . ASN A 1 90 ? 6.709 -0.771 -5.149 1.00 95.12 90 ASN A CA 1
ATOM 677 C C . ASN A 1 90 ? 6.408 0.292 -6.206 1.00 95.12 90 ASN A C 1
ATOM 679 O O . ASN A 1 90 ? 7.229 0.471 -7.107 1.00 95.12 90 ASN A O 1
ATOM 683 N N . LEU A 1 91 ? 5.247 0.949 -6.140 1.00 95.56 91 LEU A N 1
ATOM 684 C CA . LEU A 1 91 ? 4.781 1.839 -7.210 1.00 95.56 91 LEU A CA 1
ATOM 685 C C . LEU A 1 91 ? 5.219 3.281 -6.964 1.00 95.56 91 LEU A C 1
ATOM 687 O O . LEU A 1 91 ? 5.478 3.992 -7.928 1.00 95.56 91 LEU A O 1
ATOM 691 N N . VAL A 1 92 ? 5.362 3.683 -5.699 1.00 93.56 92 VAL A N 1
ATOM 692 C CA . VAL A 1 92 ? 5.938 4.975 -5.302 1.00 93.56 92 VAL A CA 1
ATOM 693 C C . VAL A 1 92 ? 7.423 4.770 -4.988 1.00 93.56 92 VAL A C 1
ATOM 695 O O . VAL A 1 92 ? 7.784 4.306 -3.909 1.00 93.56 92 VAL A O 1
ATOM 698 N N . GLN A 1 93 ? 8.308 5.060 -5.946 1.00 92.00 93 GLN A N 1
ATOM 699 C CA . GLN A 1 93 ? 9.746 4.790 -5.827 1.00 92.00 93 GLN A CA 1
ATOM 700 C C . GLN A 1 93 ? 10.532 6.033 -5.402 1.00 92.00 93 GLN A C 1
ATOM 702 O O . GLN A 1 93 ? 11.233 6.671 -6.183 1.00 92.00 93 GLN A O 1
ATOM 707 N N . ASP A 1 94 ? 10.423 6.347 -4.119 1.00 88.62 94 ASP A N 1
ATOM 708 C CA . ASP A 1 94 ? 10.958 7.541 -3.447 1.00 88.62 94 ASP A CA 1
ATOM 709 C C . ASP A 1 94 ? 12.063 7.221 -2.409 1.00 88.62 94 ASP A C 1
ATOM 711 O O . ASP A 1 94 ? 12.563 8.100 -1.696 1.00 88.62 94 ASP A O 1
ATOM 715 N N . GLY A 1 95 ? 12.426 5.938 -2.303 1.00 90.50 95 GLY A N 1
ATOM 716 C CA . GLY A 1 95 ? 13.413 5.397 -1.368 1.00 90.50 95 GLY A CA 1
ATOM 717 C C . GLY A 1 95 ? 12.851 4.931 -0.018 1.00 90.50 95 GLY A C 1
ATOM 718 O O . GLY A 1 95 ? 13.608 4.376 0.787 1.00 90.50 95 GLY A O 1
ATOM 719 N N . TYR A 1 96 ? 11.560 5.120 0.265 1.00 92.94 96 TYR A N 1
ATOM 720 C CA . TYR A 1 96 ? 10.960 4.704 1.531 1.00 92.94 96 TYR A CA 1
ATOM 721 C C . TYR A 1 96 ? 10.645 3.203 1.542 1.00 92.94 96 TYR A C 1
ATOM 723 O O . TYR A 1 96 ? 10.089 2.641 0.604 1.00 92.94 96 TYR A O 1
ATOM 731 N N . ASN A 1 97 ? 10.971 2.533 2.651 1.00 94.38 97 ASN A N 1
ATOM 732 C CA . ASN A 1 97 ? 10.641 1.122 2.857 1.00 94.38 97 ASN A CA 1
ATOM 733 C C . ASN A 1 97 ? 9.643 0.958 4.001 1.00 94.38 97 ASN A C 1
ATOM 735 O O . ASN A 1 97 ? 9.853 1.486 5.098 1.00 94.38 97 ASN A O 1
ATOM 739 N N . LEU A 1 98 ? 8.564 0.214 3.762 1.00 95.12 98 LEU A N 1
ATOM 740 C CA . LEU A 1 98 ? 7.497 0.008 4.732 1.00 95.12 98 LEU A CA 1
ATOM 741 C C . LEU A 1 98 ? 7.984 -0.808 5.930 1.00 95.12 98 LEU A C 1
ATOM 743 O O . LEU A 1 98 ? 8.499 -1.919 5.796 1.00 95.12 98 LEU A O 1
ATOM 747 N N . TYR A 1 99 ? 7.748 -0.277 7.128 1.00 94.44 99 TYR A N 1
ATOM 748 C CA . TYR A 1 99 ? 8.085 -0.942 8.390 1.00 94.44 99 TYR A CA 1
ATOM 749 C C . TYR A 1 99 ? 6.908 -1.021 9.370 1.00 94.44 99 TYR A C 1
ATOM 751 O O . TYR A 1 99 ? 7.014 -1.695 10.400 1.00 94.44 99 TYR A O 1
ATOM 759 N N . GLN A 1 100 ? 5.783 -0.363 9.072 1.00 95.31 100 GLN A N 1
ATOM 760 C CA . GLN A 1 100 ? 4.521 -0.512 9.798 1.00 95.31 100 GLN A CA 1
ATOM 761 C C . GLN A 1 100 ? 3.364 -0.666 8.819 1.00 95.31 100 GLN A C 1
ATOM 763 O O . GLN A 1 100 ? 3.337 -0.003 7.785 1.00 95.31 100 GLN A O 1
ATOM 768 N N . SER A 1 101 ? 2.401 -1.505 9.185 1.00 96.44 101 SER A N 1
ATOM 769 C CA . SER A 1 101 ? 1.162 -1.707 8.439 1.00 96.44 101 SER A CA 1
ATOM 770 C C . SER A 1 101 ? 0.042 -1.935 9.439 1.00 96.44 101 SER A C 1
ATOM 772 O O . SER A 1 101 ? 0.117 -2.887 10.215 1.00 96.44 101 SER A O 1
ATOM 774 N N . HIS A 1 102 ? -0.954 -1.057 9.453 1.00 97.06 102 HIS A N 1
ATOM 775 C CA . HIS A 1 102 ? -2.119 -1.180 10.319 1.00 97.06 102 HIS A CA 1
ATOM 776 C C . HIS A 1 102 ? -3.391 -1.100 9.489 1.00 97.06 102 HIS A C 1
ATOM 778 O O . HIS A 1 102 ? -3.577 -0.139 8.744 1.00 97.06 102 HIS A O 1
ATOM 784 N N . VAL A 1 103 ? -4.271 -2.078 9.663 1.00 97.81 103 VAL A N 1
ATOM 785 C CA . VAL A 1 103 ? -5.580 -2.116 9.007 1.00 97.81 103 VAL A CA 1
ATOM 786 C C . VAL A 1 103 ? -6.640 -1.955 10.083 1.00 97.81 103 VAL A C 1
ATOM 788 O O . VAL A 1 103 ? -6.624 -2.678 11.076 1.00 97.81 103 VAL A O 1
ATOM 791 N N . ILE A 1 104 ? -7.519 -0.977 9.913 1.00 97.69 104 ILE A N 1
ATOM 792 C CA . ILE A 1 104 ? -8.711 -0.791 10.736 1.00 97.69 104 ILE A CA 1
ATOM 793 C C . ILE A 1 104 ? -9.869 -1.302 9.890 1.00 97.69 104 ILE A C 1
ATOM 795 O O . ILE A 1 104 ? -10.157 -0.688 8.868 1.00 97.69 104 ILE A O 1
ATOM 799 N N . LEU A 1 105 ? -10.461 -2.423 10.285 1.00 98.00 105 LEU A N 1
ATOM 800 C CA . LEU A 1 105 ? -11.522 -3.126 9.563 1.00 98.00 105 LEU A CA 1
ATOM 801 C C . LEU A 1 105 ? -12.828 -3.025 10.358 1.00 98.00 105 LEU A C 1
ATOM 803 O O . LEU A 1 105 ? -12.806 -3.273 11.567 1.00 98.00 105 LEU A O 1
ATOM 807 N N . SER A 1 106 ? -13.926 -2.657 9.701 1.00 97.56 106 SER A N 1
ATOM 808 C CA . SER A 1 106 ? -15.268 -2.776 10.264 1.00 97.56 106 SER A CA 1
ATOM 809 C C . SER A 1 106 ? -15.843 -4.174 10.043 1.00 97.56 106 SER A C 1
ATOM 811 O O . SER A 1 106 ? -15.433 -4.891 9.130 1.00 97.56 106 SER A O 1
ATOM 813 N N . ASP A 1 107 ? -16.800 -4.569 10.874 1.00 96.69 107 ASP A N 1
ATOM 814 C CA . ASP A 1 107 ? -17.613 -5.772 10.662 1.00 96.69 107 ASP A CA 1
ATOM 815 C C . ASP A 1 107 ? -18.556 -5.675 9.451 1.00 96.69 107 ASP A C 1
ATOM 817 O O . ASP A 1 107 ? -19.049 -6.697 8.989 1.00 96.69 107 ASP A O 1
ATOM 821 N N . GLU A 1 108 ? -18.732 -4.480 8.889 1.00 96.44 108 GLU A N 1
ATOM 822 C CA . GLU A 1 108 ? -19.423 -4.234 7.615 1.00 96.44 108 GLU A CA 1
ATOM 823 C C . GLU A 1 108 ? -18.499 -4.356 6.384 1.00 96.44 108 GLU A C 1
ATOM 825 O O . GLU A 1 108 ? -18.954 -4.226 5.251 1.00 96.44 108 GLU A O 1
ATOM 830 N N . GLY A 1 109 ? -17.195 -4.593 6.581 1.00 96.12 109 GLY A N 1
ATOM 831 C CA . GLY A 1 109 ? -16.218 -4.784 5.499 1.00 96.12 109 GLY A CA 1
ATOM 832 C C . GLY A 1 109 ? -15.500 -3.520 5.026 1.00 96.12 109 GLY A C 1
ATOM 833 O O . GLY A 1 109 ? -14.565 -3.608 4.226 1.00 96.12 109 GLY A O 1
ATOM 834 N N . GLU A 1 110 ? -15.839 -2.344 5.558 1.00 96.94 110 GLU A N 1
ATOM 835 C CA . GLU A 1 110 ? -15.062 -1.136 5.294 1.00 96.94 110 GLU A CA 1
ATOM 836 C C . GLU A 1 110 ? -13.708 -1.191 6.000 1.00 96.94 110 GLU A C 1
ATOM 838 O O . GLU A 1 110 ? -13.588 -1.528 7.178 1.00 96.94 110 GLU A O 1
ATOM 843 N N . TRP A 1 111 ? -12.660 -0.755 5.310 1.00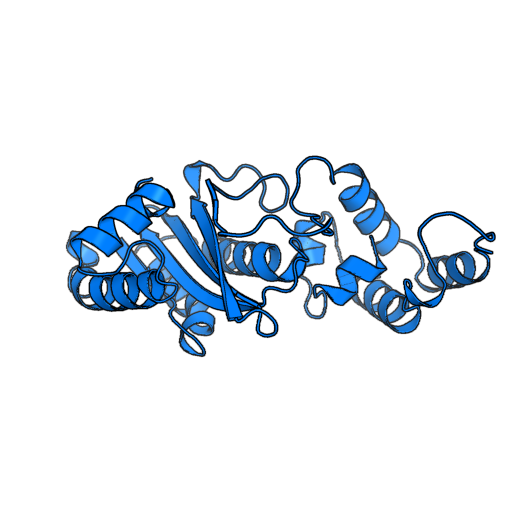 97.75 111 TRP A N 1
ATOM 844 C CA . TRP A 1 111 ? -11.330 -0.662 5.891 1.00 97.75 111 TRP A CA 1
ATOM 845 C C . TRP A 1 111 ? -10.645 0.692 5.680 1.00 97.75 111 TRP A C 1
ATOM 847 O O . TRP A 1 111 ? -10.930 1.473 4.764 1.00 97.75 111 TRP A O 1
ATOM 857 N N . THR A 1 112 ? -9.722 0.983 6.594 1.00 97.75 112 THR A N 1
ATOM 858 C CA . THR A 1 112 ? -8.730 2.059 6.522 1.00 97.75 112 THR A CA 1
ATOM 859 C C . THR A 1 112 ? -7.353 1.441 6.706 1.00 97.75 112 THR A C 1
ATOM 861 O O . THR A 1 112 ? -7.108 0.769 7.710 1.00 97.75 112 THR A O 1
ATOM 864 N N . HIS A 1 113 ? -6.438 1.686 5.772 1.00 97.50 113 HIS A N 1
ATOM 865 C CA . HIS A 1 113 ? -5.070 1.175 5.856 1.00 97.50 113 HIS A CA 1
ATOM 866 C C . HIS A 1 113 ? -4.105 2.330 6.088 1.00 97.50 113 HIS A C 1
ATOM 868 O O . HIS A 1 113 ? -4.050 3.273 5.303 1.00 97.50 113 HIS A O 1
ATOM 874 N N . ILE A 1 114 ? -3.358 2.260 7.189 1.00 97.00 114 ILE A N 1
ATOM 875 C CA . ILE A 1 114 ? -2.330 3.235 7.550 1.00 97.00 114 ILE A CA 1
ATOM 876 C C . ILE A 1 114 ? -0.979 2.528 7.530 1.00 97.00 114 ILE A C 1
ATOM 878 O O . ILE A 1 114 ? -0.694 1.654 8.360 1.00 97.00 114 ILE A O 1
ATOM 882 N N . GLN A 1 115 ? -0.136 2.917 6.580 1.00 96.12 115 GLN A N 1
ATOM 883 C CA . GLN A 1 115 ? 1.198 2.354 6.394 1.00 96.12 115 GLN A CA 1
ATOM 884 C C . GLN A 1 115 ? 2.259 3.408 6.682 1.00 96.12 115 GLN A C 1
ATOM 886 O O . GLN A 1 115 ? 2.024 4.609 6.544 1.00 96.12 115 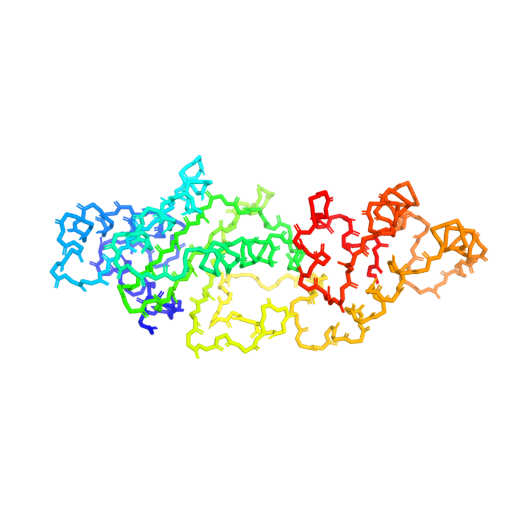GLN A O 1
ATOM 891 N N . GLN A 1 116 ? 3.437 2.964 7.121 1.00 94.69 116 GLN A N 1
ATOM 892 C CA . GLN A 1 116 ? 4.553 3.868 7.375 1.00 94.69 116 GLN A CA 1
ATOM 893 C C . GLN A 1 116 ? 5.841 3.346 6.752 1.00 94.69 116 GLN A C 1
ATOM 895 O O . GLN A 1 116 ? 6.289 2.235 7.062 1.00 94.69 116 GLN A O 1
ATOM 900 N N . GLY A 1 117 ? 6.430 4.183 5.901 1.00 94.50 117 GLY A N 1
ATOM 901 C CA . GLY A 1 117 ? 7.730 3.992 5.279 1.00 94.50 117 GLY A CA 1
ATOM 902 C C . GLY A 1 117 ? 8.837 4.712 6.041 1.00 94.50 117 GLY A C 1
ATOM 903 O O . GLY A 1 117 ? 8.597 5.738 6.676 1.00 94.50 117 GLY A O 1
ATOM 904 N N . LEU A 1 118 ? 10.056 4.181 5.972 1.00 93.00 118 LEU A N 1
ATOM 905 C CA . LEU A 1 118 ? 11.276 4.805 6.483 1.00 93.00 118 LEU A CA 1
ATOM 906 C C . LEU A 1 118 ? 12.308 4.905 5.356 1.00 93.00 118 LEU A C 1
ATOM 908 O O . LEU A 1 118 ? 12.634 3.896 4.727 1.00 93.00 118 LEU A O 1
ATOM 912 N N . ARG A 1 119 ? 12.859 6.103 5.159 1.00 92.00 119 ARG A N 1
ATOM 913 C CA . ARG A 1 119 ? 14.057 6.334 4.351 1.00 92.00 119 ARG A CA 1
ATOM 914 C C . ARG A 1 119 ? 15.263 6.383 5.280 1.00 92.00 119 ARG A C 1
ATOM 916 O O . ARG A 1 119 ? 15.344 7.244 6.157 1.00 92.00 119 ARG A O 1
ATOM 923 N N . THR A 1 120 ? 16.153 5.400 5.178 1.00 90.19 120 THR A N 1
ATOM 924 C CA . THR A 1 120 ? 17.229 5.190 6.165 1.00 90.19 120 THR A CA 1
ATOM 925 C C . THR A 1 120 ? 18.378 6.183 6.037 1.00 90.19 120 THR A C 1
ATOM 927 O O . THR A 1 120 ? 19.009 6.506 7.040 1.00 90.19 120 THR A O 1
ATOM 930 N N . ASP A 1 121 ? 18.628 6.672 4.826 1.00 89.88 121 ASP A N 1
ATOM 931 C CA . ASP A 1 121 ? 19.651 7.668 4.495 1.00 89.88 121 ASP A CA 1
ATOM 932 C C . ASP A 1 121 ? 19.374 9.027 5.160 1.00 89.88 121 ASP A C 1
ATOM 934 O O . ASP A 1 121 ? 20.244 9.585 5.823 1.00 89.88 121 ASP A O 1
ATOM 938 N N . THR A 1 122 ? 18.138 9.519 5.079 1.00 88.00 122 THR A N 1
ATOM 939 C CA . THR A 1 122 ? 17.715 10.799 5.654 1.00 88.00 122 THR A CA 1
ATOM 940 C C . THR A 1 122 ? 16.998 10.639 6.988 1.00 88.00 122 THR A C 1
ATOM 942 O O . THR A 1 122 ? 16.603 11.633 7.593 1.00 88.00 122 THR A O 1
ATOM 945 N N . ARG A 1 123 ? 16.788 9.396 7.443 1.00 87.69 123 ARG A N 1
ATOM 946 C CA . ARG A 1 123 ? 16.036 9.039 8.661 1.00 87.69 123 ARG A CA 1
ATOM 947 C C . ARG A 1 123 ? 14.649 9.686 8.719 1.00 87.69 123 ARG A C 1
ATOM 949 O O . ARG A 1 123 ? 14.168 10.054 9.790 1.00 87.69 123 ARG A O 1
ATOM 956 N N . ARG A 1 124 ? 14.010 9.829 7.559 1.00 88.75 124 ARG A N 1
ATOM 957 C CA . ARG A 1 124 ? 12.668 10.409 7.430 1.00 88.75 124 ARG A CA 1
ATOM 958 C C . ARG A 1 124 ? 11.635 9.302 7.348 1.00 88.75 124 ARG A C 1
ATOM 960 O O . ARG A 1 124 ? 11.921 8.226 6.825 1.00 88.75 124 ARG A O 1
ATOM 967 N N . ALA A 1 125 ? 10.447 9.568 7.876 1.00 90.56 125 ALA A N 1
ATOM 968 C CA . ALA A 1 125 ? 9.323 8.653 7.786 1.00 90.56 125 ALA A CA 1
ATOM 969 C C . ALA A 1 125 ? 8.196 9.298 6.985 1.00 90.56 125 ALA A C 1
ATOM 971 O O . ALA A 1 125 ? 7.921 10.478 7.164 1.00 90.56 125 ALA A O 1
ATOM 972 N N . ARG A 1 126 ? 7.531 8.492 6.164 1.00 91.69 126 ARG A N 1
ATOM 973 C CA . ARG A 1 126 ? 6.396 8.888 5.330 1.00 91.69 126 ARG A CA 1
ATOM 974 C C . ARG A 1 126 ? 5.203 8.020 5.684 1.00 91.69 126 ARG A C 1
ATOM 976 O O . ARG A 1 126 ? 5.372 6.825 5.954 1.00 91.69 126 ARG A O 1
ATOM 983 N N . ARG A 1 127 ? 4.015 8.614 5.736 1.00 93.31 127 ARG A N 1
ATOM 984 C CA . ARG A 1 127 ? 2.782 7.905 6.093 1.00 93.31 127 ARG A CA 1
ATOM 985 C C . ARG A 1 127 ? 1.827 7.884 4.910 1.00 93.31 127 ARG A C 1
ATOM 987 O O . ARG A 1 127 ? 1.603 8.916 4.286 1.00 93.31 127 ARG A O 1
ATOM 994 N N . TYR A 1 128 ? 1.259 6.714 4.661 1.00 95.75 128 TYR A N 1
ATOM 995 C CA . TYR A 1 128 ? 0.327 6.455 3.572 1.00 95.75 128 TYR A CA 1
ATOM 996 C C . TYR A 1 128 ? -1.027 6.101 4.166 1.00 95.75 128 TYR A C 1
ATOM 998 O O . TYR A 1 128 ? -1.102 5.290 5.098 1.00 95.75 128 TYR A O 1
ATOM 1006 N N . HIS A 1 129 ? -2.077 6.726 3.649 1.00 97.12 129 HIS A N 1
ATOM 1007 C CA . HIS A 1 129 ? -3.444 6.493 4.081 1.00 97.12 129 HIS A CA 1
ATOM 1008 C C . HIS A 1 129 ? -4.308 6.041 2.915 1.00 97.12 129 HIS A C 1
ATOM 1010 O O . HIS A 1 129 ? -4.252 6.594 1.817 1.00 97.12 129 HIS A O 1
ATOM 1016 N N . TRP A 1 130 ? -5.139 5.055 3.215 1.00 97.19 130 TRP A N 1
ATOM 1017 C CA . TRP A 1 130 ? -6.126 4.489 2.316 1.00 97.19 130 TRP A CA 1
ATOM 1018 C C . TRP A 1 130 ? -7.470 4.393 3.022 1.00 97.19 130 TRP A C 1
ATOM 1020 O O . TRP A 1 130 ? -7.525 4.175 4.238 1.00 97.19 130 TRP A O 1
ATOM 1030 N N . HIS A 1 131 ? -8.549 4.469 2.251 1.00 97.00 131 HIS A N 1
ATOM 1031 C CA . HIS A 1 131 ? -9.896 4.244 2.752 1.00 97.00 131 HIS A CA 1
ATOM 1032 C C . HIS A 1 131 ? -10.745 3.542 1.699 1.00 97.00 131 HIS A C 1
ATOM 1034 O O . HIS A 1 131 ? -10.990 4.103 0.637 1.00 97.00 131 HIS A O 1
ATOM 1040 N N . SER A 1 132 ? -11.212 2.333 2.004 1.00 96.81 132 SER A N 1
ATOM 1041 C CA . SER A 1 132 ? -11.954 1.506 1.044 1.00 96.81 132 SER A CA 1
ATOM 1042 C C . SER A 1 132 ? -13.099 2.221 0.313 1.00 96.81 132 SER A C 1
ATOM 1044 O O . SER A 1 132 ? -13.135 2.111 -0.911 1.00 96.81 132 SER A O 1
ATOM 1046 N N . PRO A 1 133 ? -13.953 3.057 0.946 1.00 95.19 133 PRO A N 1
ATOM 1047 C CA . PRO A 1 133 ? -15.067 3.688 0.238 1.00 95.19 133 PRO A CA 1
ATOM 1048 C C . PRO A 1 133 ? -14.627 4.739 -0.792 1.00 95.19 133 PRO A C 1
ATOM 1050 O O . PRO A 1 133 ? -15.414 5.097 -1.672 1.00 95.19 133 PRO A O 1
ATOM 1053 N N . SER A 1 134 ? -13.390 5.248 -0.713 1.00 92.19 134 SER A N 1
ATOM 1054 C CA . SER A 1 134 ? -12.824 6.183 -1.695 1.00 92.19 134 SER A CA 1
ATOM 1055 C C . SER A 1 134 ? -11.948 5.510 -2.751 1.00 92.19 134 SER A C 1
ATOM 1057 O O . SER A 1 134 ? -11.630 6.153 -3.747 1.00 92.19 134 SER A O 1
ATOM 1059 N N . VAL A 1 135 ? -11.565 4.243 -2.571 1.00 94.19 135 VAL A N 1
ATOM 1060 C CA . VAL A 1 135 ? -10.769 3.519 -3.570 1.00 94.19 135 VAL A CA 1
ATOM 1061 C C . VAL A 1 135 ? -11.641 3.272 -4.804 1.00 94.19 135 VAL A C 1
ATOM 1063 O O . VAL A 1 135 ? -12.752 2.748 -4.716 1.00 94.19 135 VAL A O 1
ATOM 1066 N N . ARG A 1 136 ? -11.159 3.714 -5.967 1.00 93.94 136 ARG A N 1
ATOM 1067 C CA . ARG A 1 136 ? -11.768 3.451 -7.288 1.00 93.94 136 ARG A CA 1
ATOM 1068 C C . ARG A 1 136 ? -10.866 2.593 -8.172 1.00 93.94 136 ARG A C 1
ATOM 1070 O O . ARG A 1 136 ? -11.350 1.897 -9.051 1.00 93.94 136 ARG A O 1
ATOM 1077 N N . SER A 1 137 ? -9.568 2.641 -7.901 1.00 94.44 137 SER A N 1
ATOM 1078 C CA . SER A 1 137 ? -8.507 1.825 -8.480 1.00 94.44 137 SER A CA 1
ATOM 1079 C C . SER A 1 137 ? -7.436 1.659 -7.406 1.00 94.44 137 SER A C 1
ATOM 1081 O O . SER A 1 137 ? -7.245 2.583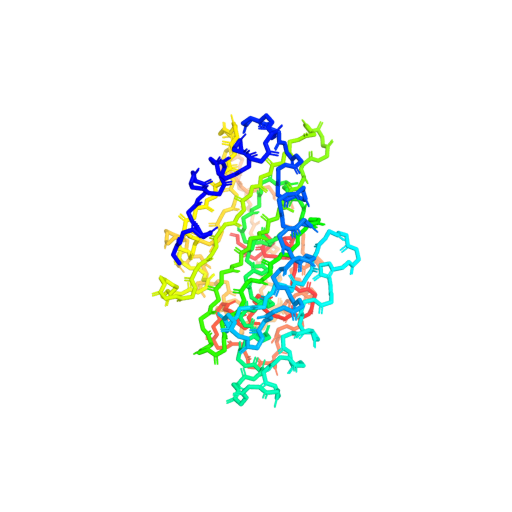 -6.617 1.00 94.44 137 SER A O 1
ATOM 1083 N N . PHE A 1 138 ? -6.727 0.527 -7.361 1.00 95.75 138 PHE A N 1
ATOM 1084 C CA . PHE A 1 138 ? -5.568 0.384 -6.469 1.00 95.75 138 PHE A CA 1
ATOM 1085 C C . PHE A 1 138 ? -4.292 1.013 -7.038 1.00 95.75 138 PHE A C 1
ATOM 1087 O O . PHE A 1 138 ? -3.316 1.168 -6.309 1.00 95.75 138 PHE A O 1
ATOM 1094 N N . VAL A 1 139 ? -4.275 1.365 -8.325 1.00 96.00 139 VAL A N 1
ATOM 1095 C CA . VAL A 1 139 ? -3.051 1.742 -9.056 1.00 96.00 139 VAL A CA 1
ATOM 1096 C C . VAL A 1 139 ? -3.131 3.120 -9.712 1.00 96.00 139 VAL A C 1
ATOM 1098 O O . VAL A 1 139 ? -2.183 3.523 -10.376 1.00 96.00 139 VAL A O 1
ATOM 1101 N N . SER A 1 140 ? -4.237 3.842 -9.527 1.00 95.75 140 SER A N 1
ATOM 1102 C CA . SER A 1 140 ? -4.450 5.186 -10.069 1.00 95.75 140 SER A CA 1
ATOM 1103 C C . SER A 1 140 ? -5.015 6.106 -8.989 1.00 95.75 140 SER A C 1
ATOM 1105 O O . SER A 1 140 ? -6.190 5.996 -8.644 1.00 95.75 140 SER A O 1
ATOM 1107 N N . ASP A 1 141 ? -4.163 6.987 -8.463 1.00 94.25 141 ASP A N 1
ATOM 1108 C CA . ASP A 1 141 ? -4.422 7.929 -7.364 1.00 94.25 141 ASP A CA 1
ATOM 1109 C C . ASP A 1 141 ? -5.231 7.320 -6.201 1.00 94.25 141 ASP A C 1
ATOM 1111 O O . ASP A 1 141 ? -6.304 7.815 -5.842 1.00 94.25 141 ASP A O 1
ATOM 1115 N N . PRO A 1 142 ? -4.752 6.216 -5.597 1.00 94.12 142 PRO A N 1
ATOM 1116 C CA . PRO A 1 142 ? -5.594 5.408 -4.727 1.00 94.12 142 PRO A CA 1
ATOM 1117 C C . PRO A 1 142 ? -5.594 5.877 -3.258 1.00 94.12 142 PRO A C 1
ATOM 1119 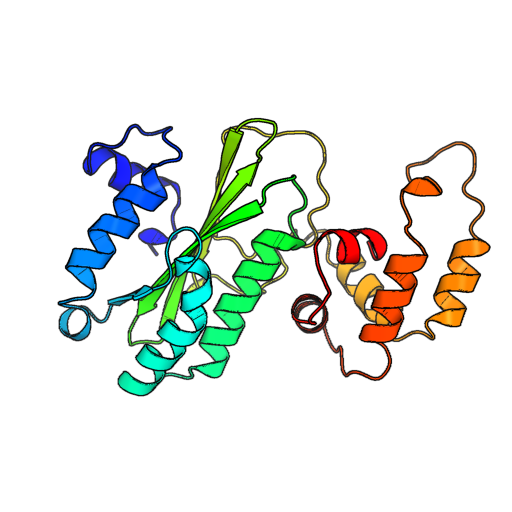O O . PRO A 1 142 ? -6.441 5.473 -2.455 1.00 94.12 142 PRO A O 1
ATOM 1122 N N . HIS A 1 143 ? -4.625 6.715 -2.879 1.00 94.56 143 HIS A N 1
ATOM 1123 C CA . HIS A 1 143 ? -4.417 7.179 -1.510 1.00 94.56 143 HIS A CA 1
ATOM 1124 C C . HIS A 1 143 ? -5.379 8.302 -1.135 1.00 94.56 143 HIS A C 1
ATOM 1126 O O . HIS A 1 143 ? -5.570 9.252 -1.887 1.00 94.56 143 HIS A O 1
ATOM 1132 N N . THR A 1 144 ? -5.870 8.287 0.105 1.00 91.06 144 THR A N 1
ATOM 1133 C CA . THR A 1 144 ? -6.495 9.482 0.698 1.00 91.06 144 THR A CA 1
ATOM 1134 C C . THR A 1 144 ? -5.455 10.524 1.107 1.00 91.06 144 THR A C 1
ATOM 1136 O O . THR A 1 144 ? -5.782 11.695 1.282 1.00 91.06 144 THR A O 1
ATOM 1139 N N . GLY A 1 145 ? -4.197 10.110 1.269 1.00 88.81 145 GLY A N 1
ATOM 1140 C CA . GLY A 1 145 ? -3.078 11.023 1.441 1.00 88.81 145 GLY A CA 1
ATOM 1141 C C . GLY A 1 145 ? -1.744 10.313 1.641 1.00 88.81 145 GLY A C 1
ATOM 1142 O O . GLY A 1 145 ? -1.657 9.283 2.316 1.00 88.81 145 GLY A O 1
ATOM 1143 N N . ILE A 1 146 ? -0.694 10.917 1.088 1.00 87.19 146 ILE A N 1
ATOM 1144 C CA . ILE A 1 146 ? 0.706 10.584 1.351 1.00 87.19 146 ILE A CA 1
ATOM 1145 C C . ILE A 1 146 ? 1.329 11.810 2.016 1.00 87.19 146 ILE A C 1
ATOM 1147 O O . ILE A 1 146 ? 1.382 12.878 1.413 1.00 87.19 146 ILE A O 1
ATOM 1151 N N . VAL A 1 147 ? 1.765 11.675 3.269 1.00 81.75 147 VAL A N 1
ATOM 1152 C CA . VAL A 1 147 ? 2.306 12.799 4.050 1.00 81.75 147 VAL A CA 1
ATOM 1153 C C . VAL A 1 147 ? 3.797 12.625 4.281 1.00 81.75 147 VAL A C 1
ATOM 1155 O O . VAL A 1 147 ? 4.237 11.606 4.826 1.00 81.75 147 VAL A O 1
ATOM 1158 N N . ASP A 1 148 ? 4.546 13.655 3.897 1.00 75.19 148 ASP A N 1
ATOM 1159 C CA . ASP A 1 148 ? 5.980 13.812 4.112 1.00 75.19 148 ASP A CA 1
ATOM 1160 C C . ASP A 1 148 ? 6.301 15.291 4.392 1.00 75.19 148 ASP A C 1
ATOM 1162 O O . ASP A 1 148 ? 5.596 16.186 3.926 1.00 75.19 148 ASP A O 1
ATOM 1166 N N . ASP A 1 149 ? 7.385 15.541 5.123 1.00 67.12 149 ASP A N 1
ATOM 1167 C CA . ASP A 1 149 ? 7.900 16.886 5.413 1.00 67.12 149 ASP A CA 1
ATOM 1168 C C . ASP A 1 149 ? 8.791 17.423 4.276 1.00 67.12 149 ASP A C 1
ATOM 1170 O O . ASP A 1 149 ? 9.284 18.551 4.347 1.00 67.12 149 ASP A O 1
ATOM 1174 N N . PHE A 1 150 ? 9.081 16.598 3.263 1.00 66.12 150 PHE A N 1
ATOM 1175 C CA . PHE A 1 150 ? 10.038 16.905 2.205 1.00 66.12 150 PHE A CA 1
ATOM 1176 C C . PHE A 1 150 ? 9.508 16.524 0.820 1.00 66.12 150 PHE A C 1
ATOM 1178 O O . PHE A 1 150 ? 9.198 15.363 0.552 1.00 66.12 150 PHE A O 1
ATOM 1185 N N . CYS A 1 151 ? 9.486 17.505 -0.082 1.00 59.75 151 CYS A N 1
ATOM 1186 C CA . CYS A 1 151 ? 9.319 17.284 -1.512 1.00 59.75 151 CYS A CA 1
ATOM 1187 C C . CYS A 1 151 ? 10.722 17.218 -2.129 1.00 59.75 151 CYS A C 1
ATOM 1189 O O . CYS A 1 151 ? 11.424 18.227 -2.165 1.00 59.75 151 CYS A O 1
ATOM 1191 N N . GLY A 1 152 ? 11.164 16.015 -2.494 1.00 63.91 152 GLY A N 1
ATOM 1192 C CA . GLY A 1 152 ? 12.476 15.790 -3.101 1.00 63.91 152 GLY A CA 1
ATOM 1193 C C . GLY A 1 152 ? 12.473 15.913 -4.620 1.00 63.91 152 GLY A C 1
ATOM 1194 O O . GLY A 1 152 ? 11.553 16.486 -5.201 1.00 63.91 152 GLY A O 1
ATOM 1195 N N . ASP A 1 153 ? 13.512 15.340 -5.228 1.00 68.44 153 ASP A N 1
ATOM 1196 C CA . ASP A 1 153 ? 13.677 15.206 -6.677 1.00 68.44 153 ASP A CA 1
ATOM 1197 C C . ASP A 1 153 ? 12.541 14.399 -7.330 1.00 68.44 153 ASP A C 1
ATOM 1199 O O . ASP A 1 153 ? 11.742 13.749 -6.651 1.00 68.44 153 ASP A O 1
ATOM 1203 N N . SER A 1 154 ? 12.493 14.421 -8.667 1.00 82.00 154 SER A N 1
ATOM 1204 C CA . SER A 1 154 ? 11.560 13.609 -9.456 1.00 82.00 154 SER A CA 1
ATOM 1205 C C . SER A 1 154 ? 11.651 12.129 -9.066 1.00 82.00 154 SER A C 1
ATOM 1207 O O . SER A 1 154 ? 12.743 11.563 -8.975 1.00 82.00 154 SER A O 1
ATOM 1209 N N . ILE A 1 155 ? 10.497 11.502 -8.834 1.00 87.69 155 ILE A N 1
ATOM 1210 C CA . ILE A 1 155 ? 10.378 10.087 -8.469 1.00 87.69 155 ILE A CA 1
ATOM 1211 C C . ILE A 1 155 ? 9.647 9.320 -9.568 1.00 87.69 155 ILE A C 1
ATOM 1213 O O . ILE A 1 155 ? 8.788 9.872 -10.254 1.00 87.69 155 ILE A O 1
ATOM 1217 N N . LEU A 1 156 ? 9.920 8.019 -9.677 1.00 91.00 156 LEU A N 1
ATOM 1218 C CA . LEU A 1 156 ? 9.058 7.126 -10.446 1.00 91.00 156 LEU A CA 1
ATOM 1219 C C . LEU A 1 156 ? 7.820 6.802 -9.601 1.00 91.00 156 LEU A C 1
ATOM 1221 O O . LEU A 1 156 ? 7.933 6.156 -8.557 1.00 91.00 156 LEU A O 1
ATOM 1225 N N . ASN A 1 157 ? 6.650 7.260 -10.045 1.00 93.75 157 ASN A N 1
ATOM 1226 C CA . ASN A 1 157 ? 5.370 6.988 -9.398 1.00 93.75 157 ASN A CA 1
ATOM 1227 C C . ASN A 1 157 ? 4.393 6.334 -10.383 1.00 93.75 157 ASN A C 1
ATOM 1229 O O . ASN A 1 157 ? 3.692 7.019 -11.122 1.00 93.75 157 ASN A O 1
ATOM 1233 N N . LEU A 1 158 ? 4.326 5.003 -10.365 1.00 96.00 158 LEU A N 1
ATOM 1234 C CA . LEU A 1 158 ? 3.390 4.235 -11.195 1.00 96.00 158 LEU A CA 1
ATOM 1235 C C . LEU A 1 158 ? 1.965 4.202 -10.619 1.00 96.00 158 LEU A C 1
ATOM 1237 O O . LEU A 1 158 ? 1.058 3.721 -11.294 1.00 96.00 158 LEU A O 1
ATOM 1241 N N . ALA A 1 159 ? 1.761 4.707 -9.395 1.00 95.75 159 ALA A N 1
ATOM 1242 C CA . ALA A 1 159 ? 0.439 4.853 -8.786 1.00 95.75 159 ALA A CA 1
ATOM 1243 C C . ALA A 1 159 ? -0.253 6.179 -9.161 1.00 95.75 159 ALA A C 1
ATOM 1245 O O . ALA A 1 159 ? -1.421 6.364 -8.834 1.00 95.75 159 ALA A O 1
ATOM 1246 N N . ASP A 1 160 ? 0.455 7.100 -9.824 1.00 94.88 160 ASP A N 1
ATOM 1247 C CA . ASP A 1 160 ? -0.096 8.369 -10.310 1.00 94.88 160 ASP A CA 1
ATOM 1248 C C . ASP A 1 160 ? -1.061 8.116 -11.477 1.00 94.88 160 ASP A C 1
ATOM 1250 O O . ASP A 1 160 ? -0.751 7.326 -12.377 1.00 94.88 160 ASP A O 1
ATOM 1254 N N . ALA A 1 161 ? -2.210 8.793 -11.520 1.00 94.81 161 ALA A N 1
ATOM 1255 C CA . ALA A 1 161 ? -3.148 8.642 -12.636 1.00 94.81 161 ALA A CA 1
ATOM 1256 C C . ALA A 1 161 ? -2.506 8.946 -14.002 1.00 94.81 161 ALA A C 1
ATOM 1258 O O . ALA A 1 161 ? -2.842 8.304 -14.996 1.00 94.81 161 ALA A O 1
ATOM 1259 N N . ARG A 1 162 ? -1.518 9.850 -14.060 1.00 94.94 162 ARG A N 1
ATOM 1260 C CA . ARG A 1 162 ? -0.804 10.199 -15.302 1.00 94.94 162 ARG A CA 1
ATOM 1261 C C . ARG A 1 162 ? 0.072 9.065 -15.840 1.00 94.94 162 ARG A C 1
ATOM 1263 O O . ARG A 1 162 ? 0.442 9.103 -17.009 1.00 94.94 162 ARG A O 1
ATOM 1270 N N . ALA A 1 163 ? 0.388 8.059 -15.025 1.00 95.00 163 ALA A N 1
ATOM 1271 C CA . ALA A 1 163 ? 1.192 6.907 -15.428 1.00 95.00 163 ALA A CA 1
ATOM 1272 C C . ALA A 1 163 ? 0.382 5.811 -16.152 1.00 95.00 163 ALA A C 1
ATOM 1274 O O . ALA A 1 163 ? 0.900 4.718 -16.366 1.00 95.00 163 ALA A O 1
ATOM 1275 N N . ASP A 1 164 ? -0.869 6.078 -16.544 1.00 95.81 164 ASP A N 1
ATOM 1276 C CA . ASP A 1 164 ? -1.753 5.078 -17.155 1.00 95.81 164 ASP A CA 1
ATOM 1277 C C . ASP A 1 164 ? -1.179 4.435 -18.416 1.00 95.81 164 ASP A C 1
ATOM 1279 O O . ASP A 1 164 ? -1.079 3.214 -18.506 1.00 95.81 164 ASP A O 1
ATOM 1283 N N . SER A 1 165 ? -0.685 5.262 -19.339 1.00 95.50 165 SER A N 1
ATOM 1284 C CA . SER A 1 165 ? -0.041 4.774 -20.559 1.00 95.50 165 SER A CA 1
ATOM 1285 C C . SER A 1 165 ? 1.169 3.883 -20.254 1.00 95.50 165 SER A C 1
ATOM 1287 O O . SER A 1 165 ? 1.329 2.840 -20.879 1.00 95.50 165 SER A O 1
ATOM 1289 N N . ALA A 1 166 ? 1.987 4.241 -19.257 1.00 94.00 166 ALA A N 1
ATOM 1290 C CA . ALA A 1 166 ? 3.125 3.420 -18.851 1.00 94.00 166 ALA A CA 1
ATOM 1291 C C . ALA A 1 166 ? 2.670 2.070 -18.278 1.00 94.00 166 ALA A C 1
ATOM 1293 O O . ALA A 1 166 ? 3.208 1.035 -18.655 1.00 94.00 166 ALA A O 1
ATOM 1294 N N . ARG A 1 167 ? 1.645 2.054 -17.413 1.00 95.62 167 ARG A N 1
ATOM 1295 C CA . ARG A 1 167 ? 1.093 0.806 -16.862 1.00 95.62 167 ARG A CA 1
ATOM 1296 C C . ARG A 1 167 ? 0.576 -0.127 -17.956 1.00 95.62 167 ARG A C 1
ATOM 1298 O O . ARG A 1 167 ? 0.858 -1.320 -17.887 1.00 95.62 167 ARG A O 1
ATOM 1305 N N . ASN A 1 168 ? -0.130 0.406 -18.954 1.00 94.31 168 ASN A N 1
ATOM 1306 C CA . ASN A 1 168 ? -0.676 -0.390 -20.055 1.00 94.31 168 ASN A CA 1
ATOM 1307 C C . ASN A 1 168 ? 0.444 -1.012 -20.902 1.00 94.31 168 ASN A C 1
ATOM 1309 O O . ASN A 1 168 ? 0.463 -2.228 -21.068 1.00 94.31 168 ASN A O 1
ATOM 1313 N N . HIS A 1 169 ? 1.444 -0.224 -21.316 1.00 92.62 169 HIS A N 1
ATOM 1314 C CA . HIS A 1 169 ? 2.590 -0.754 -22.067 1.00 92.62 169 HIS A CA 1
ATOM 1315 C C . HIS A 1 169 ? 3.412 -1.772 -21.261 1.00 92.62 169 HIS A C 1
ATOM 1317 O O . HIS A 1 169 ? 3.905 -2.748 -21.819 1.00 92.62 169 HIS A O 1
ATOM 1323 N N . ILE A 1 170 ? 3.546 -1.584 -19.942 1.00 92.19 170 ILE A N 1
ATOM 1324 C CA . ILE A 1 170 ? 4.210 -2.563 -19.072 1.00 92.19 170 ILE A CA 1
ATOM 1325 C C . ILE A 1 170 ? 3.470 -3.908 -19.105 1.00 92.19 170 ILE A C 1
ATOM 1327 O O . ILE A 1 170 ? 4.119 -4.951 -19.170 1.00 92.19 170 ILE A O 1
ATOM 1331 N N . VAL A 1 171 ? 2.134 -3.901 -19.047 1.00 91.94 171 VAL A N 1
ATOM 1332 C CA . VAL A 1 171 ? 1.330 -5.131 -19.127 1.00 91.94 171 VAL A CA 1
ATOM 1333 C C . VAL A 1 171 ? 1.468 -5.769 -20.508 1.00 91.94 171 VAL A C 1
ATOM 1335 O O . VAL A 1 171 ? 1.776 -6.956 -20.580 1.00 91.94 171 VAL A O 1
ATOM 1338 N N . GLU A 1 172 ? 1.336 -4.998 -21.586 1.00 90.12 172 GLU A N 1
ATOM 1339 C CA . GLU A 1 172 ? 1.502 -5.492 -22.962 1.00 90.12 172 GLU A CA 1
ATOM 1340 C C . GLU A 1 172 ? 2.873 -6.156 -23.163 1.00 90.12 172 GLU A C 1
ATOM 1342 O O . GLU A 1 172 ? 2.956 -7.304 -23.596 1.00 90.12 172 GLU A O 1
ATOM 1347 N N . MET A 1 173 ? 3.950 -5.507 -22.712 1.00 87.81 173 MET A N 1
ATOM 1348 C CA . MET A 1 173 ? 5.308 -6.048 -22.813 1.00 87.81 173 MET A CA 1
ATOM 1349 C C . MET A 1 173 ? 5.478 -7.374 -22.051 1.00 87.81 173 MET A C 1
ATOM 1351 O O . MET A 1 173 ? 6.309 -8.202 -22.418 1.00 87.81 173 MET A O 1
ATOM 1355 N N . THR A 1 174 ? 4.704 -7.611 -20.986 1.00 85.88 174 THR A N 1
ATOM 1356 C CA . THR A 1 174 ? 4.761 -8.888 -20.249 1.00 85.88 174 THR A CA 1
ATOM 1357 C C . THR A 1 174 ? 4.099 -10.053 -20.985 1.00 85.88 174 THR A C 1
ATOM 1359 O O . THR A 1 174 ? 4.347 -11.206 -20.618 1.00 85.88 174 THR A O 1
ATOM 1362 N N . GLN A 1 175 ? 3.286 -9.758 -22.004 1.00 84.88 175 GLN A N 1
ATOM 1363 C CA . GLN A 1 175 ? 2.598 -10.732 -22.853 1.00 84.88 175 GLN A CA 1
ATOM 1364 C C . GLN A 1 175 ? 3.422 -11.109 -24.096 1.00 84.88 175 GLN A C 1
ATOM 1366 O O . GLN A 1 175 ? 3.208 -12.180 -24.667 1.00 84.88 175 GLN A O 1
ATOM 1371 N N . ASP A 1 176 ? 4.396 -10.280 -24.475 1.00 86.06 176 ASP A N 1
ATOM 1372 C CA . ASP A 1 176 ? 5.324 -10.556 -25.570 1.00 86.06 176 ASP A CA 1
ATOM 1373 C C . ASP A 1 176 ? 6.271 -11.736 -25.274 1.00 86.06 176 ASP A C 1
ATOM 1375 O O . ASP A 1 176 ? 6.442 -12.184 -24.133 1.00 86.06 176 ASP A O 1
ATOM 1379 N N . ASP A 1 177 ? 6.924 -12.249 -26.324 1.00 85.75 177 ASP A N 1
ATOM 1380 C CA . ASP A 1 177 ? 8.008 -13.223 -26.179 1.00 85.75 177 ASP A CA 1
ATOM 1381 C C . ASP A 1 177 ? 9.197 -12.581 -25.436 1.00 85.75 177 ASP A C 1
ATOM 1383 O O . ASP A 1 177 ? 9.812 -11.642 -25.959 1.00 85.75 177 ASP A O 1
ATOM 1387 N N . PRO A 1 178 ? 9.595 -13.095 -24.253 1.00 86.25 178 PRO A N 1
ATOM 1388 C CA . PRO A 1 178 ? 10.679 -12.517 -23.466 1.00 86.25 178 PRO A CA 1
ATOM 1389 C C . PRO A 1 178 ? 11.983 -12.375 -24.248 1.00 86.25 178 PRO A C 1
ATOM 1391 O O . PRO A 1 178 ? 12.743 -11.434 -24.021 1.00 86.25 178 PRO A O 1
ATOM 1394 N N . LYS A 1 179 ? 12.265 -13.313 -25.162 1.00 86.38 179 LYS A N 1
ATOM 1395 C CA . LYS A 1 179 ? 13.483 -13.269 -25.969 1.00 86.38 179 LYS A CA 1
ATOM 1396 C C . LYS A 1 179 ? 13.436 -12.112 -26.965 1.00 86.38 179 LYS A C 1
ATOM 1398 O O . LYS A 1 179 ? 14.402 -11.355 -27.019 1.00 86.38 179 LYS A O 1
ATOM 1403 N N . ALA A 1 180 ? 12.326 -11.947 -27.683 1.00 86.25 180 ALA A N 1
ATOM 1404 C CA . ALA A 1 180 ? 12.129 -10.829 -28.600 1.00 86.25 180 ALA A CA 1
ATOM 1405 C C . ALA A 1 180 ? 12.291 -9.467 -27.902 1.00 86.25 180 ALA A C 1
ATOM 1407 O O . ALA A 1 180 ? 13.007 -8.609 -28.412 1.00 86.25 180 ALA A O 1
ATOM 1408 N N . VAL A 1 181 ? 11.714 -9.292 -26.707 1.00 85.62 181 VAL A N 1
ATOM 1409 C CA . VAL A 1 181 ? 11.836 -8.040 -25.936 1.00 85.62 181 VAL A CA 1
ATOM 1410 C C . VAL A 1 181 ? 13.287 -7.771 -25.523 1.00 85.62 181 VAL A C 1
ATOM 1412 O O . VAL A 1 181 ? 13.777 -6.651 -25.654 1.00 85.62 181 VAL A O 1
ATOM 1415 N N . ILE A 1 182 ? 14.007 -8.791 -25.043 1.00 85.31 182 ILE A N 1
ATOM 1416 C CA . ILE A 1 182 ? 15.418 -8.644 -24.649 1.00 85.31 182 ILE A CA 1
ATOM 1417 C C . ILE A 1 182 ? 16.302 -8.334 -25.860 1.00 85.31 182 ILE A C 1
ATOM 1419 O O . ILE A 1 182 ? 17.214 -7.515 -25.751 1.00 85.31 182 ILE A O 1
ATOM 1423 N N . ASP A 1 183 ? 16.071 -9.004 -26.987 1.00 85.56 183 ASP A N 1
ATOM 1424 C CA . ASP A 1 183 ? 16.847 -8.786 -28.204 1.00 85.56 183 ASP A CA 1
ATOM 1425 C C . ASP A 1 183 ? 16.578 -7.380 -28.765 1.00 85.56 183 ASP A C 1
ATOM 1427 O O . ASP A 1 183 ? 17.535 -6.654 -29.030 1.00 85.56 183 ASP A O 1
ATOM 1431 N N . ALA A 1 184 ? 15.319 -6.926 -28.784 1.00 84.25 184 ALA A N 1
ATOM 1432 C CA . ALA A 1 184 ? 14.973 -5.545 -29.124 1.00 84.25 184 ALA A CA 1
ATOM 1433 C C . ALA A 1 184 ? 15.662 -4.537 -28.190 1.00 84.25 184 ALA A C 1
ATOM 1435 O O . ALA A 1 184 ? 16.272 -3.581 -28.661 1.00 84.25 184 ALA A O 1
ATOM 1436 N N . ALA A 1 185 ? 15.655 -4.778 -26.874 1.00 81.81 185 ALA A N 1
ATOM 1437 C CA . ALA A 1 185 ? 16.319 -3.910 -25.900 1.00 81.81 185 ALA A CA 1
ATOM 1438 C C . ALA A 1 185 ? 17.844 -3.811 -26.108 1.00 81.81 185 ALA A C 1
ATOM 1440 O O . ALA A 1 185 ? 18.436 -2.785 -25.783 1.00 81.81 185 ALA A O 1
ATOM 1441 N N . ARG A 1 186 ? 18.490 -4.850 -26.660 1.00 80.62 186 ARG A N 1
ATOM 1442 C CA . ARG A 1 186 ? 19.923 -4.827 -27.019 1.00 80.62 186 ARG A CA 1
ATOM 1443 C C . ARG A 1 186 ? 20.208 -4.027 -28.286 1.00 80.62 186 ARG A C 1
ATOM 1445 O O . ARG A 1 186 ? 21.311 -3.506 -28.426 1.00 80.62 186 ARG A O 1
ATOM 1452 N N . GLU A 1 187 ? 19.250 -3.960 -29.205 1.00 78.00 187 GLU A N 1
ATOM 1453 C CA . GLU A 1 187 ? 19.365 -3.194 -30.451 1.00 78.00 187 GLU A CA 1
ATOM 1454 C C . GLU A 1 187 ? 19.127 -1.691 -30.242 1.00 78.00 187 GLU A C 1
ATOM 1456 O O . GLU A 1 187 ? 19.499 -0.884 -31.097 1.00 78.00 187 GLU A O 1
ATOM 1461 N N . VAL A 1 188 ? 18.566 -1.290 -29.094 1.00 70.38 188 VAL A N 1
ATOM 1462 C CA . VAL A 1 188 ? 18.404 0.122 -28.733 1.00 70.38 188 VAL A CA 1
ATOM 1463 C C . VAL A 1 188 ? 19.770 0.761 -28.468 1.00 70.38 188 VAL A C 1
ATOM 1465 O O . VAL A 1 188 ? 20.308 0.738 -27.362 1.00 70.38 188 VAL A O 1
ATOM 1468 N N . THR A 1 189 ? 20.330 1.403 -29.491 1.00 60.97 189 THR A N 1
ATOM 1469 C CA . THR A 1 189 ? 21.468 2.312 -29.333 1.00 60.97 189 THR A CA 1
ATOM 1470 C C . THR A 1 189 ? 20.973 3.672 -28.849 1.00 60.97 189 THR A C 1
ATOM 1472 O O . THR A 1 189 ? 20.479 4.481 -29.636 1.00 60.97 189 THR A O 1
ATOM 1475 N N . MET A 1 190 ? 21.113 3.935 -27.550 1.00 59.75 190 MET A N 1
ATOM 1476 C CA . MET A 1 190 ? 20.823 5.248 -26.971 1.00 59.75 190 MET A CA 1
ATOM 1477 C C . MET A 1 190 ? 21.917 6.247 -27.384 1.00 59.75 190 MET A C 1
ATOM 1479 O O . MET A 1 190 ? 23.097 6.048 -27.097 1.00 59.75 190 MET A O 1
ATOM 1483 N N . GLY A 1 191 ? 21.534 7.314 -28.091 1.00 56.22 191 GLY A N 1
ATOM 1484 C CA . GLY A 1 191 ? 22.442 8.402 -28.469 1.00 56.22 191 GLY A CA 1
ATOM 1485 C C . GLY A 1 191 ? 22.929 9.223 -27.266 1.00 56.22 191 GLY A C 1
ATOM 1486 O O . GLY A 1 191 ? 22.468 9.054 -26.141 1.00 56.22 191 GLY A O 1
ATOM 1487 N N . ASN A 1 192 ? 23.846 10.168 -27.504 1.00 51.34 192 ASN A N 1
ATOM 1488 C CA . ASN A 1 192 ? 24.526 10.909 -26.431 1.00 51.34 192 ASN A CA 1
ATOM 1489 C C . ASN A 1 192 ? 23.629 11.809 -25.553 1.00 51.34 192 ASN A C 1
ATOM 1491 O O . ASN A 1 192 ? 24.129 12.285 -24.539 1.00 51.34 192 ASN A O 1
ATOM 1495 N N . TYR A 1 193 ? 22.342 12.017 -25.871 1.00 55.31 193 TYR A N 1
ATOM 1496 C CA . TYR A 1 193 ? 21.379 12.686 -24.981 1.00 55.31 193 TYR A CA 1
ATOM 1497 C C . TYR A 1 193 ? 19.930 12.227 -25.248 1.00 55.31 193 TYR A C 1
ATOM 1499 O O . TYR A 1 193 ? 19.395 12.499 -26.318 1.00 55.31 193 TYR A O 1
ATOM 1507 N N . HIS A 1 194 ? 19.307 11.509 -24.304 1.00 47.91 194 HIS A N 1
ATOM 1508 C CA . HIS A 1 194 ? 18.236 11.966 -23.394 1.00 47.91 194 HIS A CA 1
ATOM 1509 C C . HIS A 1 194 ? 17.753 10.778 -22.519 1.00 47.91 194 HIS A C 1
ATOM 1511 O O . HIS A 1 194 ? 17.157 9.821 -22.994 1.00 47.91 194 HIS A O 1
ATOM 1517 N N . GLU A 1 195 ? 18.081 10.880 -21.228 1.00 61.53 195 GLU A N 1
ATOM 1518 C CA . GLU A 1 195 ? 17.482 10.275 -20.016 1.00 61.53 195 GLU A CA 1
ATOM 1519 C C . GLU A 1 195 ? 17.384 8.756 -19.771 1.00 61.53 195 GLU A C 1
ATOM 1521 O O . GLU A 1 195 ? 17.061 8.395 -18.642 1.00 61.53 195 GLU A O 1
ATOM 1526 N N . VAL A 1 196 ? 17.794 7.864 -20.676 1.00 55.84 196 VAL A N 1
ATOM 1527 C CA . VAL A 1 196 ? 17.959 6.432 -20.326 1.00 55.84 196 VAL A CA 1
ATOM 1528 C C . VAL A 1 196 ? 19.357 5.942 -20.705 1.00 55.84 196 VAL A C 1
ATOM 1530 O O . VAL A 1 196 ? 19.749 5.960 -21.870 1.00 55.84 196 VAL A O 1
ATOM 1533 N N . ARG A 1 197 ? 20.151 5.536 -19.709 1.00 61.25 197 ARG A N 1
ATOM 1534 C CA . ARG A 1 197 ? 21.510 4.994 -19.867 1.00 61.25 197 ARG A CA 1
ATOM 1535 C C . ARG A 1 197 ? 21.466 3.470 -19.895 1.00 61.25 197 ARG A C 1
ATOM 1537 O O . ARG A 1 197 ? 20.590 2.852 -19.304 1.00 61.25 197 ARG A O 1
ATOM 1544 N N . GLU A 1 198 ? 22.488 2.848 -20.476 1.00 60.25 198 GLU A N 1
ATOM 1545 C CA . GLU A 1 198 ? 22.647 1.382 -20.471 1.00 60.25 198 GLU A CA 1
ATOM 1546 C C . GLU A 1 198 ? 22.604 0.784 -19.047 1.00 60.25 198 GLU A C 1
ATOM 1548 O O . GLU A 1 198 ? 22.085 -0.306 -18.833 1.00 60.25 198 GLU A O 1
ATOM 1553 N N . GLY A 1 199 ? 23.079 1.528 -18.039 1.00 64.12 199 GLY A N 1
ATOM 1554 C CA . GLY A 1 199 ? 22.993 1.130 -16.629 1.00 64.12 199 GLY A CA 1
ATOM 1555 C C . GLY A 1 199 ? 21.604 1.265 -15.986 1.00 64.12 199 GLY A C 1
ATOM 1556 O O . GLY A 1 199 ? 21.409 0.750 -14.883 1.00 64.12 199 GLY A O 1
ATOM 1557 N N . ASP A 1 200 ? 20.657 1.943 -16.637 1.00 62.84 200 ASP A N 1
ATOM 1558 C CA . ASP A 1 200 ? 19.291 2.127 -16.136 1.00 62.84 200 ASP A CA 1
ATOM 1559 C C . ASP A 1 200 ? 18.402 0.909 -16.445 1.00 62.84 200 ASP A C 1
ATOM 1561 O O . ASP A 1 200 ? 17.453 0.645 -15.704 1.00 62.84 200 ASP A O 1
ATOM 1565 N N . VAL A 1 201 ? 18.769 0.105 -17.454 1.00 69.25 201 VAL A N 1
ATOM 1566 C CA . VAL A 1 201 ? 18.062 -1.125 -17.843 1.00 69.25 201 VAL A CA 1
ATOM 1567 C C . VAL A 1 201 ? 18.855 -2.365 -17.411 1.00 69.25 201 VAL A C 1
ATOM 1569 O O . VAL A 1 201 ? 19.826 -2.783 -18.038 1.00 69.25 201 VAL A O 1
ATOM 1572 N N . ASP A 1 202 ? 18.416 -3.021 -16.335 1.00 78.25 202 ASP A N 1
ATOM 1573 C CA . ASP A 1 202 ? 18.988 -4.306 -15.908 1.00 78.25 202 ASP A CA 1
ATOM 1574 C C . ASP A 1 202 ? 18.364 -5.456 -16.715 1.00 78.25 202 ASP A C 1
ATOM 1576 O O . ASP A 1 202 ? 17.372 -6.060 -16.297 1.00 78.25 202 ASP A O 1
ATOM 1580 N N . LEU A 1 203 ? 18.970 -5.787 -17.863 1.00 80.50 203 LEU A N 1
ATOM 1581 C CA . LEU A 1 203 ? 18.490 -6.834 -18.780 1.00 80.50 203 LEU A CA 1
ATOM 1582 C C . LEU A 1 203 ? 18.287 -8.201 -18.108 1.00 80.50 203 LEU A C 1
ATOM 1584 O O . LEU A 1 203 ? 17.406 -8.964 -18.501 1.00 80.50 203 LEU A O 1
ATOM 1588 N N . ARG A 1 204 ? 19.072 -8.528 -17.070 1.00 82.06 204 ARG A N 1
ATOM 1589 C CA . ARG A 1 204 ? 18.898 -9.793 -16.335 1.00 82.06 204 ARG A CA 1
ATOM 1590 C C . ARG A 1 204 ? 17.606 -9.785 -15.534 1.00 82.06 204 ARG A C 1
ATOM 1592 O O . ARG A 1 204 ? 16.917 -10.800 -15.479 1.00 82.06 204 ARG A O 1
ATOM 1599 N N . ARG A 1 205 ? 17.281 -8.655 -14.900 1.00 78.88 205 ARG A N 1
ATOM 1600 C CA . ARG A 1 205 ? 16.019 -8.500 -14.170 1.00 78.88 205 ARG A CA 1
ATOM 1601 C C . ARG A 1 205 ? 14.839 -8.419 -15.115 1.00 78.88 205 ARG A C 1
ATOM 1603 O O . ARG A 1 205 ? 13.865 -9.111 -14.851 1.00 78.88 205 ARG A O 1
ATOM 1610 N N . LEU A 1 206 ? 14.946 -7.647 -16.195 1.00 81.44 206 LEU A N 1
ATOM 1611 C CA . LEU A 1 206 ? 13.910 -7.578 -17.223 1.00 81.44 206 LEU A CA 1
ATOM 1612 C C . LEU A 1 206 ? 13.570 -8.987 -17.727 1.00 81.44 206 LEU A C 1
ATOM 1614 O O . LEU A 1 206 ? 12.429 -9.420 -17.606 1.00 81.44 206 LEU A O 1
ATOM 1618 N N . GLY A 1 207 ? 14.576 -9.761 -18.144 1.00 82.56 207 GLY A N 1
ATOM 1619 C CA . GLY A 1 207 ? 14.356 -11.130 -18.608 1.00 82.56 207 GLY A CA 1
ATOM 1620 C C . GLY A 1 207 ? 13.782 -12.071 -17.548 1.00 82.56 207 GLY A C 1
ATOM 1621 O O . GLY A 1 207 ? 12.900 -12.867 -17.854 1.00 82.56 207 GLY A O 1
ATOM 1622 N N . ALA A 1 208 ? 14.220 -11.967 -16.288 1.00 81.81 208 ALA A N 1
ATOM 1623 C CA . ALA A 1 208 ? 13.659 -12.774 -15.203 1.00 81.81 208 ALA A CA 1
ATOM 1624 C C . ALA A 1 208 ? 12.176 -12.466 -14.954 1.00 81.81 208 ALA A C 1
ATOM 1626 O O . ALA A 1 208 ? 11.406 -13.355 -14.605 1.00 81.81 208 ALA A O 1
ATOM 1627 N N . VAL A 1 209 ? 11.781 -11.207 -15.116 1.00 80.25 209 VAL A N 1
ATOM 1628 C CA . VAL A 1 209 ? 10.414 -10.744 -14.880 1.00 80.25 209 VAL A CA 1
ATOM 1629 C C . VAL A 1 209 ? 9.509 -11.173 -16.016 1.00 80.25 209 VAL A C 1
ATOM 1631 O O . VAL A 1 209 ? 8.483 -11.784 -15.739 1.00 80.25 209 VAL A O 1
ATOM 1634 N N . LEU A 1 210 ? 9.941 -10.952 -17.259 1.00 83.56 210 LEU A N 1
ATOM 1635 C CA . LEU A 1 210 ? 9.236 -11.427 -18.444 1.00 83.56 210 LEU A CA 1
ATOM 1636 C C . LEU A 1 210 ? 9.064 -12.947 -18.400 1.00 83.56 210 LEU A C 1
ATOM 1638 O O . LEU A 1 210 ? 7.975 -13.446 -18.625 1.00 83.56 210 LEU A O 1
ATOM 1642 N N . ALA A 1 211 ? 10.089 -13.702 -17.999 1.00 82.44 211 ALA A N 1
ATOM 1643 C CA . ALA A 1 211 ? 9.967 -15.152 -17.836 1.00 82.44 211 ALA A CA 1
ATOM 1644 C C . ALA A 1 211 ? 9.008 -15.573 -16.704 1.00 82.44 211 ALA A C 1
ATOM 1646 O O . ALA A 1 211 ? 8.422 -16.651 -16.765 1.00 82.44 211 ALA A O 1
ATOM 1647 N N . LEU A 1 212 ? 8.865 -14.761 -15.649 1.00 80.56 212 LEU A N 1
ATOM 1648 C CA . LEU A 1 212 ? 7.937 -15.032 -14.547 1.00 80.56 212 LEU A CA 1
ATOM 1649 C C . LEU A 1 212 ? 6.485 -14.699 -14.905 1.00 80.56 212 LEU A C 1
ATOM 1651 O O . LEU A 1 212 ? 5.584 -15.348 -14.367 1.00 80.56 212 LEU A O 1
ATOM 1655 N N . SER A 1 213 ? 6.268 -13.689 -15.748 1.00 80.69 213 SER A N 1
ATOM 1656 C CA . SER A 1 213 ? 4.949 -13.279 -16.234 1.00 80.69 213 SER A CA 1
ATOM 1657 C C . SER A 1 213 ? 4.479 -14.092 -17.435 1.00 80.69 213 SER A C 1
ATOM 1659 O O . SER A 1 213 ? 3.289 -14.362 -17.552 1.00 80.69 213 SER A O 1
ATOM 1661 N N . HIS A 1 214 ? 5.399 -14.511 -18.304 1.00 79.00 214 HIS A N 1
ATOM 1662 C CA . HIS A 1 214 ? 5.068 -15.184 -19.551 1.00 79.00 214 HIS A CA 1
ATOM 1663 C C . HIS A 1 214 ? 4.366 -16.525 -19.299 1.00 79.00 214 HIS A C 1
ATOM 1665 O O . HIS A 1 214 ? 4.802 -17.341 -18.482 1.00 79.00 214 HIS A O 1
ATOM 1671 N N . GLY A 1 215 ? 3.255 -16.748 -20.003 1.00 69.38 215 GLY A N 1
ATOM 1672 C CA . GLY A 1 215 ? 2.411 -17.935 -19.835 1.00 69.38 215 GLY A CA 1
ATOM 1673 C C . GLY A 1 215 ? 1.543 -17.936 -18.570 1.00 69.38 215 GLY A C 1
ATOM 1674 O O . GLY A 1 215 ? 0.923 -18.956 -18.271 1.00 69.38 215 GLY A O 1
ATOM 1675 N N . ARG A 1 216 ? 1.491 -16.827 -17.820 1.00 77.38 216 ARG A N 1
ATOM 1676 C CA . ARG A 1 216 ? 0.473 -16.586 -16.790 1.00 77.38 216 ARG A CA 1
ATOM 1677 C C . ARG A 1 216 ? -0.567 -15.608 -17.319 1.00 77.38 216 ARG A C 1
ATOM 1679 O O . ARG A 1 216 ? -0.241 -14.739 -18.120 1.00 77.38 216 ARG A O 1
ATOM 1686 N N . GLU A 1 217 ? -1.792 -15.726 -16.826 1.00 78.50 217 GLU A N 1
ATOM 1687 C CA . GLU A 1 217 ? -2.830 -14.720 -17.052 1.00 78.50 217 GLU A CA 1
ATOM 1688 C C . GLU A 1 217 ? -2.479 -13.473 -16.227 1.00 78.50 217 GLU A C 1
ATOM 1690 O O . GLU A 1 217 ? -2.632 -13.445 -15.005 1.00 78.50 217 GLU A O 1
ATOM 1695 N N . ILE A 1 218 ? -1.881 -12.482 -16.894 1.00 86.44 218 ILE A N 1
ATOM 1696 C CA . ILE A 1 218 ? -1.733 -11.114 -16.395 1.00 86.44 218 ILE A CA 1
ATOM 1697 C C . ILE A 1 218 ? -2.633 -10.250 -17.267 1.00 86.44 218 ILE A C 1
ATOM 1699 O O . ILE A 1 218 ? -2.235 -9.808 -18.348 1.00 86.44 218 ILE A O 1
ATOM 1703 N N . ASP A 1 219 ? -3.853 -10.041 -16.785 1.00 86.81 219 ASP A N 1
ATOM 1704 C CA . ASP A 1 219 ? -4.874 -9.301 -17.525 1.00 86.81 219 ASP A CA 1
ATOM 1705 C C . ASP A 1 219 ? -4.751 -7.795 -17.293 1.00 86.81 219 ASP A C 1
ATOM 1707 O O . ASP A 1 219 ? -5.118 -6.984 -18.141 1.00 86.81 219 ASP A O 1
ATOM 1711 N N . ASN A 1 220 ? -4.239 -7.403 -16.124 1.00 92.38 220 ASN A N 1
ATOM 1712 C CA . ASN A 1 220 ? -4.116 -6.008 -15.733 1.00 92.38 220 ASN A CA 1
ATOM 1713 C C . ASN A 1 220 ? -2.876 -5.749 -14.858 1.00 92.38 220 ASN A C 1
ATOM 1715 O O . ASN A 1 220 ? -2.161 -6.650 -14.411 1.00 92.38 220 ASN A O 1
ATOM 1719 N N . PHE A 1 221 ? -2.628 -4.466 -14.588 1.00 94.69 221 PHE A N 1
ATOM 1720 C CA . PHE A 1 221 ? -1.468 -4.035 -13.815 1.00 94.69 221 PHE A CA 1
ATOM 1721 C C . PHE A 1 221 ? -1.525 -4.470 -12.337 1.00 94.69 221 PHE A C 1
ATOM 1723 O O . PHE A 1 221 ? -0.476 -4.686 -11.730 1.00 94.69 221 PHE A O 1
ATOM 1730 N N . GLU A 1 222 ? -2.712 -4.643 -11.743 1.00 95.12 222 GLU A N 1
ATOM 1731 C CA . GLU A 1 222 ? -2.840 -5.146 -10.365 1.00 95.12 222 GLU A CA 1
ATOM 1732 C C . GLU A 1 222 ? -2.324 -6.587 -10.250 1.00 95.12 222 GLU A C 1
ATOM 1734 O O . GLU A 1 222 ? -1.602 -6.904 -9.299 1.00 95.12 222 GLU A O 1
ATOM 1739 N N . ASP A 1 223 ? -2.615 -7.433 -11.241 1.00 92.62 223 ASP A N 1
ATOM 1740 C CA . ASP A 1 223 ? -2.164 -8.829 -11.283 1.00 92.62 223 ASP A CA 1
ATOM 1741 C C . ASP A 1 223 ? -0.639 -8.917 -11.392 1.00 92.62 223 ASP A C 1
ATOM 1743 O O . ASP A 1 223 ? 0.010 -9.660 -10.642 1.00 92.62 223 ASP A O 1
ATOM 1747 N N . LEU A 1 224 ? -0.043 -8.073 -12.244 1.00 93.12 224 LEU A N 1
ATOM 1748 C CA . LEU A 1 224 ? 1.410 -7.950 -12.352 1.00 93.12 224 LEU A CA 1
ATOM 1749 C C . LEU A 1 224 ? 2.030 -7.528 -11.017 1.00 93.12 224 LEU A C 1
ATOM 1751 O O . LEU A 1 224 ? 2.999 -8.133 -10.552 1.00 93.12 224 LEU A O 1
ATOM 1755 N N . VAL A 1 225 ? 1.461 -6.509 -10.368 1.00 93.56 225 VAL A N 1
ATOM 1756 C CA . VAL A 1 225 ? 1.941 -6.015 -9.072 1.00 93.56 225 VAL A CA 1
ATOM 1757 C C . VAL A 1 225 ? 1.831 -7.095 -7.998 1.00 93.56 225 VAL A C 1
ATOM 1759 O O . VAL A 1 225 ? 2.723 -7.196 -7.149 1.00 93.56 225 VAL A O 1
ATOM 1762 N N . MET A 1 226 ? 0.790 -7.928 -8.036 1.00 93.12 226 MET A N 1
ATOM 1763 C CA . MET A 1 226 ? 0.569 -9.038 -7.105 1.00 93.12 226 MET A CA 1
ATOM 1764 C C . MET A 1 226 ? 1.510 -10.225 -7.323 1.00 93.12 226 MET A C 1
ATOM 1766 O O . MET A 1 226 ? 1.751 -10.999 -6.384 1.00 93.12 226 MET A O 1
ATOM 1770 N N . LEU A 1 227 ? 2.133 -10.339 -8.495 1.00 90.69 227 LEU A N 1
ATOM 1771 C CA . LEU A 1 227 ? 3.026 -11.441 -8.811 1.00 90.69 227 LEU A CA 1
ATOM 1772 C C . LEU A 1 227 ? 4.216 -11.513 -7.835 1.00 90.69 227 LEU A C 1
ATOM 1774 O O . LEU A 1 227 ? 4.844 -10.527 -7.425 1.00 90.69 227 LEU A O 1
ATOM 1778 N N . LYS A 1 228 ? 4.517 -12.727 -7.368 1.00 85.31 228 LYS A N 1
ATOM 1779 C CA . LYS A 1 228 ? 5.633 -12.964 -6.446 1.00 85.31 228 LYS A CA 1
ATOM 1780 C C . LYS A 1 228 ? 6.956 -12.767 -7.186 1.00 85.31 228 LYS A C 1
ATOM 1782 O O . LYS A 1 228 ? 7.219 -13.452 -8.163 1.00 85.31 228 LYS A O 1
ATOM 1787 N N . GLY A 1 229 ? 7.804 -11.879 -6.673 1.00 83.56 229 GLY A N 1
ATOM 1788 C CA . GLY A 1 229 ? 9.076 -11.518 -7.310 1.00 83.56 229 GLY A CA 1
ATOM 1789 C C . GLY A 1 229 ? 9.029 -10.179 -8.046 1.00 83.56 229 GLY A C 1
ATOM 1790 O O . GLY A 1 229 ? 10.085 -9.598 -8.275 1.00 83.56 229 GLY A O 1
ATOM 1791 N N . VAL A 1 230 ? 7.834 -9.636 -8.308 1.00 87.81 230 VAL A N 1
ATOM 1792 C CA . VAL A 1 230 ? 7.662 -8.264 -8.797 1.00 87.81 230 VAL A CA 1
ATOM 1793 C C . VAL A 1 230 ? 7.797 -7.296 -7.622 1.00 87.81 230 VAL A C 1
ATOM 1795 O O . VAL A 1 230 ? 6.931 -7.203 -6.750 1.00 87.81 230 VAL A O 1
ATOM 1798 N N . GLY A 1 231 ? 8.945 -6.623 -7.564 1.00 90.12 231 GLY A N 1
ATOM 1799 C CA . GLY A 1 231 ? 9.259 -5.578 -6.588 1.00 90.12 231 GLY A CA 1
ATOM 1800 C C . GLY A 1 231 ? 9.559 -4.226 -7.247 1.00 90.12 231 GLY A C 1
ATOM 1801 O O . GLY A 1 231 ? 9.459 -4.099 -8.467 1.00 90.12 231 GLY A O 1
ATOM 1802 N N . PRO A 1 232 ? 10.016 -3.222 -6.478 1.00 90.38 232 PRO A N 1
ATOM 1803 C CA . PRO A 1 232 ? 10.225 -1.865 -6.993 1.00 90.38 232 PRO A CA 1
ATOM 1804 C C . PRO A 1 232 ? 11.247 -1.839 -8.139 1.00 90.38 232 PRO A C 1
ATOM 1806 O O . PRO A 1 232 ? 11.010 -1.278 -9.201 1.00 90.38 232 PRO A O 1
ATOM 1809 N N . ARG A 1 233 ? 12.370 -2.550 -7.970 1.00 87.19 233 ARG A N 1
ATOM 1810 C CA . ARG A 1 233 ? 13.430 -2.637 -8.991 1.00 87.19 233 ARG A CA 1
ATOM 1811 C C . ARG A 1 233 ? 12.993 -3.360 -10.262 1.00 87.19 233 ARG A C 1
ATOM 1813 O O . ARG A 1 233 ? 13.547 -3.093 -11.316 1.00 87.19 233 ARG A O 1
ATOM 1820 N N . THR A 1 234 ? 12.057 -4.296 -10.136 1.00 87.06 234 THR A N 1
ATOM 1821 C CA . THR A 1 234 ? 11.460 -4.991 -11.275 1.00 87.06 234 THR A CA 1
ATOM 1822 C C . THR A 1 234 ? 10.590 -4.030 -12.064 1.00 87.06 234 THR A C 1
ATOM 1824 O O . THR A 1 234 ? 10.808 -3.869 -13.254 1.00 87.06 234 THR A O 1
ATOM 1827 N N . LEU A 1 235 ? 9.655 -3.355 -11.393 1.00 89.94 235 LEU A N 1
ATOM 1828 C CA . LEU A 1 235 ? 8.761 -2.403 -12.049 1.00 89.94 235 LEU A CA 1
ATOM 1829 C C . LEU A 1 235 ? 9.537 -1.242 -12.673 1.00 89.94 235 LEU A C 1
ATOM 1831 O O . LEU A 1 235 ? 9.192 -0.806 -13.758 1.00 89.94 235 LEU A O 1
ATOM 1835 N N . LYS A 1 236 ? 10.631 -0.805 -12.038 1.00 87.31 236 LYS A N 1
ATOM 1836 C CA . LYS A 1 236 ? 11.537 0.198 -12.611 1.00 87.31 236 LYS A CA 1
ATOM 1837 C C . LYS A 1 236 ? 12.220 -0.262 -13.901 1.00 87.31 236 LYS A C 1
ATOM 1839 O O . LYS A 1 236 ? 12.550 0.573 -14.715 1.00 87.31 236 LYS A O 1
ATOM 1844 N N . ALA A 1 237 ? 12.493 -1.556 -14.053 1.00 84.25 237 ALA A N 1
ATOM 1845 C CA . ALA A 1 237 ? 13.112 -2.073 -15.272 1.00 84.25 237 ALA A CA 1
ATOM 1846 C C . ALA A 1 237 ? 12.101 -2.239 -16.419 1.00 84.25 237 ALA A C 1
ATOM 1848 O O . ALA A 1 237 ? 12.524 -2.403 -17.557 1.00 84.25 237 ALA A O 1
ATOM 1849 N N . LEU A 1 238 ? 10.799 -2.263 -16.106 1.00 85.19 238 LEU A N 1
ATOM 1850 C CA . LEU A 1 238 ? 9.725 -2.331 -17.098 1.00 85.19 238 LEU A CA 1
ATOM 1851 C C . LEU A 1 238 ? 9.234 -0.939 -17.529 1.00 85.19 238 LEU A C 1
ATOM 1853 O O . LEU A 1 238 ? 8.723 -0.807 -18.634 1.00 85.19 238 LEU A O 1
ATOM 1857 N N . ALA A 1 239 ? 9.321 0.045 -16.629 1.00 81.94 239 ALA A N 1
ATOM 1858 C CA . ALA A 1 239 ? 8.897 1.431 -16.827 1.00 81.94 239 ALA A CA 1
ATOM 1859 C C . ALA A 1 239 ? 9.974 2.264 -17.526 1.00 81.94 239 ALA A C 1
ATOM 1861 O O . ALA A 1 239 ? 9.584 3.121 -18.346 1.00 81.94 239 ALA A O 1
#

pLDDT: mean 89.3, std 10.17, range [47.91, 98.44]

InterPro domains:
  IPR008482 Protein of unknown function DUF763 [PF05559] (2-239)
  IPR008482 Protein of unknown function DUF763 [PTHR38597] (2-239)

Sequence (239 aa):
TRMSDPSWFQALGSVAGMQYNSSGVTAAVLGSVRRKINPMANELGLYILGGKGKAAWRAPRQIEQVADKVGLDGDELVRACQLTRRVDQNLVQDGYNLYQSHVILSDEGEWTHIQQGLRTDTRRARRYHWHSPSVRSFVSDPHTGIVDDFCGDSILNLADARADSARNHIVEMTQDDPKAVIDAAREVTMGNYHEVREGDVDLRRLGAVLALSHGREIDNFEDLVMLKGVGPRTLKALA

Foldseek 3Di:
DQCLAPVSLLVVLVVVVHDSQDPCSVQVVLVVVQVVCCVCCVVVQKHKAAHFAPSNVCRLVVLLVLCVVLVHDSVVLSLVQLLLQLLVFAQWAPQWHWGTWMWMAGSVGKIKIWIKTARPVVRWIKIWIATVVQAPDSQECGTPDIDGPDDDDDTRHRSHNVVVVLQVQLLVLLADDLVVSLVVVVVDDDPPDDDDDPVQAPSVLSSVLSVQSYPDPPPGSSSSSSRPPDHNSSSSNSD

Radius of gyration: 19.7 Å; chains: 1; bounding box: 44×35×54 Å